Protein AF-A0A7X7JM60-F1 (afdb_monomer)

Secondary structure (DSSP, 8-state):
--------------------S---PPPPPEEETTEEEEEEEEEE-SSS-EEEEEEEEEE-SSS-EEEEEE-SPPEEEEESSTT--S--SEETHHHHHHHHHHHHHTTSS---EEEEEE-TT-EEEEEEEEE-TGGGT-PPPSEEEEEEEEEEETTEEEEEEEEEEEE-----S-S--

Radius of gyration: 22.47 Å; Cα contacts (8 Å, |Δi|>4): 343; chains: 1; bounding box: 55×71×72 Å

Mean predicted aligned error: 11.17 Å

Foldseek 3Di:
DDDDDDDDPDPPPPPPDDDDDAPLAQADQDDDPQKTKAKAWEFDDDPFTKIKMWIKIWRQDQAWDKDWAFAQAWWKFKDPDQSRHDDTPDGCVVVSVVCQVVCVVVVVGGRDIDIDTAHHGGMDTRYMHIDGCVVVVDDDAFAKIWMWIWGDDVPDTGIHGHGMYTRHHPPPPPPDD

pLDDT: mean 77.67, std 18.8, range [30.05, 98.25]

Structure (mmCIF, N/CA/C/O backbone):
data_AF-A0A7X7JM60-F1
#
_entry.id   AF-A0A7X7JM60-F1
#
loop_
_atom_site.group_PDB
_atom_site.id
_atom_site.type_symbol
_atom_site.label_atom_id
_atom_site.label_alt_id
_atom_site.label_comp_id
_atom_site.label_asym_id
_atom_site.label_entity_id
_atom_site.label_seq_id
_atom_site.pdbx_PDB_ins_code
_atom_site.Cartn_x
_atom_site.Cartn_y
_atom_site.Cartn_z
_atom_site.occupancy
_atom_site.B_iso_or_equiv
_atom_site.auth_seq_id
_atom_site.auth_comp_id
_atom_site.auth_asym_id
_atom_site.auth_atom_id
_atom_site.pdbx_PDB_model_num
ATOM 1 N N . MET A 1 1 ? 37.272 -56.070 36.435 1.00 39.88 1 MET A N 1
ATOM 2 C CA . MET A 1 1 ? 36.242 -56.190 35.376 1.00 39.88 1 MET A CA 1
ATOM 3 C C . MET A 1 1 ? 35.380 -54.928 35.428 1.00 39.88 1 MET A C 1
ATOM 5 O O . MET A 1 1 ? 34.543 -54.815 36.303 1.00 39.88 1 MET A O 1
ATOM 9 N N . ARG A 1 2 ? 35.866 -53.810 34.870 1.00 36.41 2 ARG A N 1
ATOM 10 C CA . ARG A 1 2 ? 35.456 -53.207 33.580 1.00 36.41 2 ARG A CA 1
ATOM 11 C C . ARG A 1 2 ? 33.933 -53.051 33.420 1.00 36.41 2 ARG A C 1
ATOM 13 O O . ARG A 1 2 ? 33.283 -53.892 32.817 1.00 36.41 2 ARG A O 1
ATOM 20 N N . TRP A 1 3 ? 33.424 -51.937 33.945 1.00 31.56 3 TRP A N 1
ATOM 21 C CA . TRP A 1 3 ? 32.132 -51.345 33.605 1.00 31.56 3 TRP A CA 1
ATOM 22 C C . TRP A 1 3 ? 32.318 -50.471 32.357 1.00 31.56 3 TRP A C 1
ATOM 24 O O . TRP A 1 3 ? 33.220 -49.634 32.328 1.00 31.56 3 TRP A O 1
ATOM 34 N N . ILE A 1 4 ? 31.511 -50.689 31.319 1.00 49.28 4 ILE A N 1
ATOM 35 C CA . ILE A 1 4 ? 31.470 -49.845 30.118 1.00 49.28 4 ILE A CA 1
ATOM 36 C C . ILE A 1 4 ? 30.366 -48.813 30.342 1.00 49.28 4 ILE A C 1
ATOM 38 O O . ILE A 1 4 ? 29.187 -49.156 30.357 1.00 49.28 4 ILE A O 1
ATOM 42 N N . VAL A 1 5 ? 30.752 -47.554 30.540 1.00 48.31 5 VAL A N 1
ATOM 43 C CA . VAL A 1 5 ? 29.837 -46.409 30.510 1.00 48.31 5 VAL A CA 1
ATOM 44 C C . VAL A 1 5 ? 29.753 -45.942 29.057 1.00 48.31 5 VAL A C 1
ATOM 46 O O . VAL A 1 5 ? 30.726 -45.421 28.516 1.00 48.31 5 VAL A O 1
ATOM 49 N N . LEU A 1 6 ? 28.607 -46.166 28.412 1.00 47.41 6 LEU A N 1
ATOM 50 C CA . LEU A 1 6 ? 28.278 -45.564 27.120 1.00 47.41 6 LEU A CA 1
ATOM 51 C C . LEU A 1 6 ? 27.848 -44.109 27.352 1.00 47.41 6 LEU A C 1
ATOM 53 O O . LEU A 1 6 ? 26.778 -43.852 27.900 1.00 47.41 6 LEU A O 1
ATOM 57 N N . ALA A 1 7 ? 28.679 -43.159 26.926 1.00 45.16 7 ALA A N 1
ATOM 58 C CA . ALA A 1 7 ? 28.306 -41.755 26.815 1.00 45.16 7 ALA A CA 1
ATOM 59 C C . ALA A 1 7 ? 27.606 -41.529 25.466 1.00 45.16 7 ALA A C 1
ATOM 61 O O . ALA A 1 7 ? 28.236 -41.585 24.411 1.00 45.16 7 ALA A O 1
ATOM 62 N N . VAL A 1 8 ? 26.296 -41.287 25.499 1.00 47.81 8 VAL A N 1
ATOM 63 C CA . VAL A 1 8 ? 25.522 -40.843 24.334 1.00 47.81 8 VAL A CA 1
ATOM 64 C C . VAL A 1 8 ? 25.650 -39.322 24.245 1.00 47.81 8 VAL A C 1
ATOM 66 O O . 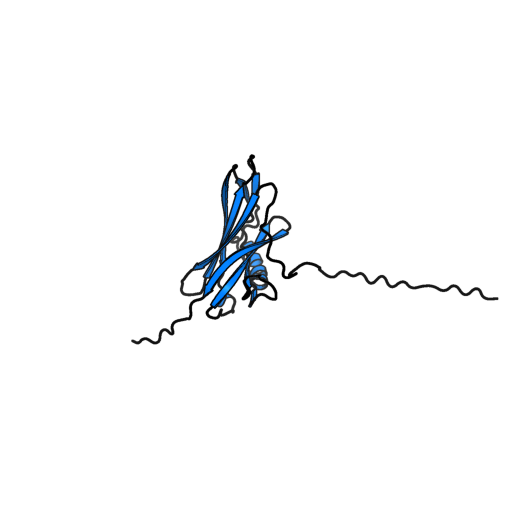VAL A 1 8 ? 25.005 -38.586 24.987 1.00 47.81 8 VAL A O 1
ATOM 69 N N . LEU A 1 9 ? 26.510 -38.849 23.343 1.00 44.38 9 LEU A N 1
ATOM 70 C CA . LEU A 1 9 ? 26.551 -37.452 22.909 1.00 44.38 9 LEU A CA 1
ATOM 71 C C . LEU A 1 9 ? 25.337 -37.192 22.009 1.00 44.38 9 LEU A C 1
ATOM 73 O O . LEU A 1 9 ? 25.365 -37.455 20.809 1.00 44.38 9 LEU A O 1
ATOM 77 N N . ALA A 1 10 ? 24.252 -36.694 22.599 1.00 49.78 10 ALA A N 1
ATOM 78 C CA . ALA A 1 10 ? 23.138 -36.133 21.849 1.00 49.78 10 ALA A CA 1
ATOM 79 C C . ALA A 1 10 ? 23.542 -34.743 21.334 1.00 49.78 10 ALA A C 1
ATOM 81 O O . ALA A 1 10 ? 23.582 -33.768 22.084 1.00 49.78 10 ALA A O 1
ATOM 82 N N . ALA A 1 11 ? 23.872 -34.663 20.046 1.00 46.50 11 ALA A N 1
ATOM 83 C CA . ALA A 1 11 ? 24.038 -33.403 19.338 1.00 46.50 11 ALA A CA 1
ATOM 84 C C . ALA A 1 11 ? 22.674 -32.701 19.236 1.00 46.50 11 ALA A C 1
ATOM 86 O O . ALA A 1 11 ? 21.825 -33.072 18.425 1.00 46.50 11 ALA A O 1
ATOM 87 N N . VAL A 1 12 ? 22.454 -31.686 20.071 1.00 48.09 12 VAL A N 1
ATOM 88 C CA . VAL A 1 12 ? 21.341 -30.746 19.912 1.00 48.09 12 VAL A CA 1
ATOM 89 C C . VAL A 1 12 ? 21.686 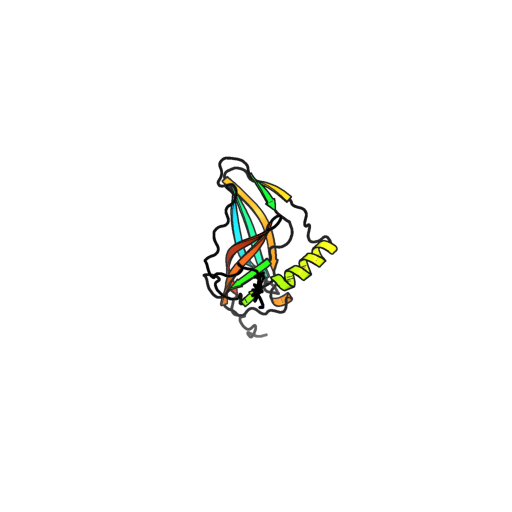-29.845 18.731 1.00 48.09 12 VAL A C 1
ATOM 91 O O . VAL A 1 12 ? 22.401 -28.854 18.869 1.00 48.09 12 VAL A O 1
ATOM 94 N N . VAL A 1 13 ? 21.208 -30.211 17.543 1.00 46.47 13 VAL A N 1
ATOM 95 C CA . VAL A 1 13 ? 21.177 -29.292 16.404 1.00 46.47 13 VAL A CA 1
ATOM 96 C C . VAL A 1 13 ? 20.134 -28.231 16.737 1.00 46.47 13 VAL A C 1
ATOM 98 O O . VAL A 1 13 ? 18.930 -28.473 16.668 1.00 46.47 13 VAL A O 1
ATOM 101 N N . ALA A 1 14 ? 20.606 -27.056 17.146 1.00 43.22 14 ALA A N 1
ATOM 102 C CA . ALA A 1 14 ? 19.791 -25.860 17.236 1.00 43.22 14 ALA A CA 1
ATOM 103 C C . ALA A 1 14 ? 19.282 -25.517 15.829 1.00 43.22 14 ALA A C 1
ATOM 105 O O . ALA A 1 14 ? 19.986 -24.909 15.025 1.00 43.22 14 ALA A O 1
ATOM 106 N N . ALA A 1 15 ? 18.051 -25.923 15.522 1.00 37.91 15 ALA A N 1
ATOM 107 C CA . ALA A 1 15 ? 17.318 -25.461 14.353 1.00 37.91 15 ALA A CA 1
ATOM 108 C C . ALA A 1 15 ? 16.852 -24.011 14.586 1.00 37.91 15 ALA A C 1
ATOM 110 O O . ALA A 1 15 ? 15.671 -23.735 14.773 1.00 37.91 15 ALA A O 1
ATOM 111 N N . CYS A 1 16 ? 17.803 -23.076 14.599 1.00 41.53 16 CYS A N 1
ATOM 112 C CA . CYS A 1 16 ? 17.535 -21.666 14.349 1.00 41.53 16 CYS A CA 1
ATOM 113 C C . CYS A 1 16 ? 17.535 -21.461 12.831 1.00 41.53 16 CYS A C 1
ATOM 115 O O . CYS A 1 16 ? 18.584 -21.469 12.196 1.00 41.53 16 CYS A O 1
ATOM 117 N N . GLY A 1 17 ? 16.353 -21.288 12.245 1.00 32.19 17 GLY A N 1
ATOM 118 C CA . GLY A 1 17 ? 16.193 -20.950 10.835 1.00 32.19 17 GLY A CA 1
ATOM 119 C C . GLY A 1 17 ? 14.826 -20.324 10.610 1.00 32.19 17 GLY A C 1
ATOM 120 O O . GLY A 1 17 ? 13.807 -20.990 10.766 1.00 32.19 17 GLY A O 1
ATOM 121 N N . ALA A 1 18 ? 14.823 -19.027 10.312 1.00 38.81 18 ALA A N 1
ATOM 122 C CA . ALA A 1 18 ? 13.660 -18.178 10.092 1.00 38.81 18 ALA A CA 1
ATOM 123 C C . ALA A 1 18 ? 12.560 -18.865 9.261 1.00 38.81 18 ALA A C 1
ATOM 125 O O . ALA A 1 18 ? 12.745 -19.164 8.083 1.00 38.81 18 ALA A O 1
ATOM 126 N N . LYS A 1 19 ? 11.398 -19.089 9.878 1.00 33.81 19 LYS A N 1
ATOM 127 C CA . LYS A 1 19 ? 10.229 -19.688 9.235 1.00 33.81 19 LYS A CA 1
ATOM 128 C C . LYS A 1 19 ? 9.134 -18.630 9.142 1.00 33.81 19 LYS A C 1
ATOM 130 O O . LYS A 1 19 ? 8.648 -18.170 10.170 1.00 33.81 19 LYS A O 1
ATOM 135 N N . GLY A 1 20 ? 8.759 -18.270 7.914 1.00 30.05 20 GLY A N 1
ATOM 136 C CA . GLY A 1 20 ? 7.478 -17.613 7.642 1.00 30.05 20 GLY A CA 1
ATOM 137 C C . GLY A 1 20 ? 7.506 -16.378 6.747 1.00 30.05 20 GLY A C 1
ATOM 138 O O . GLY A 1 20 ? 6.789 -15.436 7.050 1.00 30.05 20 GLY A O 1
ATOM 139 N N . TRP A 1 21 ? 8.310 -16.328 5.682 1.00 42.47 21 TRP A N 1
ATOM 140 C CA . TRP A 1 21 ? 8.091 -15.361 4.596 1.00 42.47 21 TRP A CA 1
ATOM 141 C C . TRP A 1 21 ? 7.939 -16.151 3.286 1.00 42.47 21 TRP A C 1
ATOM 143 O O . TRP A 1 21 ? 8.874 -16.842 2.893 1.00 42.47 21 TRP A O 1
ATOM 153 N N . ALA A 1 22 ? 6.760 -16.032 2.657 1.00 40.69 22 ALA A N 1
ATOM 154 C CA . ALA A 1 22 ? 6.317 -16.642 1.391 1.00 40.69 22 ALA A CA 1
ATOM 155 C C . ALA A 1 22 ? 5.884 -18.126 1.440 1.00 40.69 22 ALA A C 1
ATOM 157 O O . ALA A 1 22 ? 6.524 -18.996 0.863 1.00 40.69 22 ALA A O 1
ATOM 158 N N . ASP A 1 23 ? 4.751 -18.421 2.074 1.00 37.53 23 ASP A N 1
ATOM 159 C CA . ASP A 1 23 ? 4.052 -19.712 1.981 1.00 37.53 23 ASP A CA 1
ATOM 160 C C . ASP A 1 23 ? 2.980 -19.761 0.876 1.00 37.53 23 ASP A C 1
ATOM 162 O O . ASP A 1 23 ? 2.143 -20.658 0.881 1.00 37.53 23 ASP A O 1
ATOM 166 N N . GLY A 1 24 ? 3.006 -18.825 -0.081 1.00 40.34 24 GLY A N 1
ATOM 167 C CA . GLY A 1 24 ? 2.140 -18.860 -1.264 1.00 40.34 24 GLY A CA 1
ATOM 168 C C . GLY A 1 24 ? 0.642 -18.829 -0.949 1.00 40.34 24 GLY A C 1
ATOM 169 O O . GLY A 1 24 ? -0.168 -19.212 -1.767 1.00 40.34 24 GLY A O 1
ATOM 170 N N . ARG A 1 25 ? 0.229 -18.411 0.246 1.00 42.09 25 ARG A N 1
ATOM 171 C CA . ARG A 1 25 ? -1.195 -18.232 0.537 1.00 42.09 25 ARG A CA 1
ATOM 172 C C . ARG A 1 25 ? -1.628 -16.831 0.105 1.00 42.09 25 ARG A C 1
ATOM 174 O O . ARG A 1 25 ? -0.828 -15.902 0.258 1.00 42.09 25 ARG A O 1
ATOM 181 N N . PRO A 1 26 ? -2.872 -16.653 -0.384 1.00 55.03 26 PRO A N 1
ATOM 182 C CA . PRO A 1 26 ? -3.405 -15.323 -0.636 1.00 55.03 26 PRO A CA 1
ATOM 183 C C . PRO A 1 26 ? -3.246 -14.483 0.632 1.00 55.03 26 PRO A C 1
ATOM 185 O O . PRO A 1 26 ? -3.523 -14.951 1.742 1.00 55.03 26 PRO A O 1
ATOM 188 N N . LEU A 1 27 ? -2.733 -13.263 0.468 1.00 62.72 27 LEU A N 1
ATOM 189 C CA . LEU A 1 27 ? -2.486 -12.371 1.593 1.00 62.72 27 LEU A CA 1
ATOM 190 C C . LEU A 1 27 ? -3.811 -12.119 2.328 1.00 62.72 27 LEU A C 1
ATOM 192 O O . LEU A 1 27 ? -4.776 -11.684 1.694 1.00 62.72 27 LEU A O 1
ATOM 196 N N . PRO A 1 28 ? -3.888 -12.400 3.639 1.00 67.44 28 PRO A N 1
ATOM 197 C CA . PRO A 1 28 ? -5.123 -12.217 4.381 1.00 67.44 28 PRO A CA 1
ATOM 198 C C . PRO A 1 28 ? -5.475 -10.731 4.467 1.00 67.44 28 PRO A C 1
ATOM 200 O O . PRO A 1 28 ? -4.591 -9.876 4.566 1.00 67.44 28 PRO A O 1
ATOM 203 N N . GLU A 1 29 ? -6.773 -10.420 4.500 1.00 80.00 29 GLU A N 1
ATOM 204 C CA . GLU A 1 29 ? -7.215 -9.101 4.953 1.00 80.00 29 GLU A CA 1
ATOM 205 C C . GLU A 1 29 ? -6.650 -8.839 6.350 1.00 80.00 29 GLU A C 1
ATOM 207 O O . GLU A 1 29 ? -6.802 -9.660 7.261 1.00 80.00 29 GLU A O 1
ATOM 212 N N . TRP A 1 30 ? -6.004 -7.689 6.537 1.00 86.06 30 TRP A N 1
ATOM 213 C CA . TRP A 1 30 ? -5.436 -7.355 7.832 1.00 86.06 30 TRP A CA 1
ATOM 214 C C . TRP A 1 30 ? -6.465 -6.635 8.698 1.00 86.06 30 TRP A C 1
ATOM 216 O O . TRP A 1 30 ? -6.908 -5.526 8.384 1.00 86.06 30 TRP A O 1
ATOM 226 N N . ARG A 1 31 ? -6.830 -7.274 9.812 1.00 90.88 31 ARG A N 1
ATOM 227 C CA . ARG A 1 31 ? -7.768 -6.739 10.799 1.00 90.88 31 ARG A CA 1
ATOM 228 C C . ARG A 1 31 ? -7.166 -6.800 12.192 1.00 90.88 31 ARG A C 1
ATOM 230 O O . ARG A 1 31 ? -6.615 -7.823 12.587 1.00 90.88 31 ARG A O 1
ATOM 237 N N . GLU A 1 32 ? -7.312 -5.731 12.964 1.00 89.12 32 GLU A N 1
ATOM 238 C CA . GLU A 1 32 ? -6.870 -5.703 14.358 1.00 89.12 32 GLU A CA 1
ATOM 239 C C . GLU A 1 32 ? -7.735 -4.753 15.177 1.00 89.12 32 GLU A C 1
ATOM 241 O O . GLU A 1 32 ? -7.936 -3.610 14.781 1.00 89.12 32 GLU A O 1
ATOM 246 N N . LYS A 1 33 ? -8.232 -5.221 16.332 1.00 90.75 33 LYS A N 1
ATOM 247 C CA . LYS A 1 33 ? -9.039 -4.413 17.268 1.00 90.75 33 LYS A CA 1
ATOM 248 C C . LYS A 1 33 ? -10.195 -3.663 16.580 1.00 90.75 33 LYS A C 1
ATOM 250 O O . LYS A 1 33 ? -10.462 -2.512 16.887 1.00 90.75 33 LYS A O 1
ATOM 255 N N . GLY A 1 34 ? -10.854 -4.312 15.617 1.00 93.19 34 GLY A N 1
ATOM 256 C CA . GLY A 1 34 ? -11.957 -3.712 14.861 1.00 93.19 34 GLY A CA 1
ATOM 257 C C . GLY A 1 34 ? -11.541 -2.749 13.744 1.00 93.19 34 GLY A C 1
ATOM 258 O O . GLY A 1 34 ? -12.412 -2.225 13.062 1.00 93.19 34 GLY A O 1
ATOM 259 N N . ILE A 1 35 ? -10.244 -2.549 13.497 1.00 94.88 35 ILE A N 1
ATOM 260 C CA . ILE A 1 35 ? -9.746 -1.810 12.333 1.00 94.88 35 ILE A CA 1
ATOM 261 C C . ILE A 1 35 ? -9.495 -2.767 11.176 1.00 94.88 35 ILE A C 1
ATOM 263 O O . ILE A 1 35 ? -8.752 -3.737 11.334 1.00 94.88 35 ILE A O 1
ATOM 267 N N . ARG A 1 36 ? -10.045 -2.456 10.000 1.00 94.81 36 ARG A N 1
ATOM 268 C CA . ARG A 1 36 ? -9.638 -3.052 8.725 1.00 94.81 36 ARG A CA 1
ATOM 269 C C . ARG A 1 36 ? -8.611 -2.152 8.051 1.00 94.81 36 ARG A C 1
ATOM 271 O O . ARG A 1 36 ? -8.894 -0.988 7.770 1.00 94.81 36 ARG A O 1
ATOM 278 N N . TYR A 1 37 ? -7.443 -2.704 7.757 1.00 93.38 37 TYR A N 1
ATOM 279 C CA . TYR A 1 37 ? -6.397 -2.012 7.012 1.00 93.38 37 TYR A CA 1
ATOM 280 C C . TYR A 1 37 ? -6.464 -2.393 5.541 1.00 93.38 37 TYR A C 1
ATOM 282 O O . TYR A 1 37 ? -6.834 -3.515 5.190 1.00 93.38 37 TYR A O 1
ATOM 290 N N . TRP A 1 38 ? -6.096 -1.455 4.682 1.00 93.69 38 TRP A N 1
ATOM 291 C CA . TRP A 1 38 ? -6.111 -1.655 3.243 1.00 93.69 38 TRP A CA 1
ATOM 292 C C . TRP A 1 38 ? -5.008 -0.842 2.573 1.00 93.69 38 TRP A C 1
ATOM 294 O O . TRP A 1 38 ? -4.502 0.130 3.139 1.00 93.69 38 TRP A O 1
ATOM 304 N N . ALA A 1 39 ? -4.626 -1.269 1.376 1.00 93.81 39 ALA A N 1
ATOM 305 C CA . ALA A 1 39 ? -3.700 -0.551 0.524 1.00 93.81 39 ALA A CA 1
ATOM 306 C C . ALA A 1 39 ? -4.220 -0.551 -0.911 1.00 93.81 39 ALA A C 1
ATOM 308 O O . ALA A 1 39 ? -4.853 -1.513 -1.343 1.00 93.81 39 ALA A O 1
ATOM 309 N N . GLU A 1 40 ? -3.925 0.507 -1.649 1.00 92.44 40 GLU A N 1
ATOM 310 C CA . GLU A 1 40 ? -4.209 0.600 -3.078 1.00 92.44 40 GLU A CA 1
ATOM 311 C C . GLU A 1 40 ? -3.010 1.216 -3.779 1.00 92.44 40 GLU A C 1
ATOM 313 O O . GLU A 1 40 ? -2.467 2.229 -3.331 1.00 92.44 40 GLU A O 1
ATOM 318 N N . SER A 1 41 ? -2.598 0.597 -4.878 1.00 93.69 41 SER A N 1
ATOM 319 C CA . SER A 1 41 ? -1.541 1.100 -5.738 1.00 93.69 41 SER A CA 1
ATOM 320 C C . SER A 1 41 ? -2.109 1.538 -7.076 1.00 93.69 41 SER A C 1
ATOM 322 O O . SER A 1 41 ? -2.978 0.886 -7.650 1.00 93.69 41 SER A O 1
ATOM 324 N N . LEU A 1 42 ? -1.561 2.625 -7.600 1.00 93.12 42 LEU A N 1
ATOM 325 C CA . LEU A 1 42 ? -1.816 3.091 -8.951 1.00 93.12 42 LEU A CA 1
ATOM 326 C C . LEU A 1 42 ? -0.506 3.443 -9.648 1.00 93.12 42 LEU A C 1
ATOM 328 O O . LEU A 1 42 ? 0.478 3.833 -9.014 1.00 93.12 42 LEU A O 1
ATOM 332 N N . LEU A 1 43 ? -0.516 3.324 -10.970 1.00 90.25 43 LEU A N 1
ATOM 333 C CA . LEU A 1 43 ? 0.547 3.858 -11.803 1.00 90.25 43 LEU A CA 1
ATOM 334 C C . LEU A 1 43 ? 0.300 5.353 -12.006 1.00 90.25 43 LEU A C 1
ATOM 336 O O . LEU A 1 43 ? -0.767 5.740 -12.484 1.00 90.25 43 LEU A O 1
ATOM 340 N N . VAL A 1 44 ? 1.270 6.189 -11.654 1.00 89.50 44 VAL A N 1
ATOM 341 C CA . VAL A 1 44 ? 1.234 7.626 -11.935 1.00 89.50 44 VAL A CA 1
ATOM 342 C C . VAL A 1 44 ? 2.084 7.876 -13.183 1.00 89.50 44 VAL A C 1
ATOM 344 O O . VAL A 1 44 ? 3.293 7.635 -13.151 1.00 89.50 44 VAL A O 1
ATOM 347 N N . PRO A 1 45 ? 1.483 8.329 -14.298 1.00 75.94 45 PRO A N 1
ATOM 348 C CA . PRO A 1 45 ? 2.232 8.674 -15.500 1.00 75.94 45 PRO A CA 1
ATOM 349 C C . PRO A 1 45 ? 3.187 9.846 -15.240 1.00 75.94 45 PRO A C 1
ATOM 351 O O . PRO A 1 45 ? 2.818 10.820 -14.584 1.00 75.94 45 PRO A O 1
ATOM 354 N N . GLY A 1 46 ? 4.394 9.777 -15.795 1.00 78.62 46 GLY A N 1
ATOM 355 C CA . GLY A 1 46 ? 5.410 10.822 -15.681 1.00 78.62 46 GLY A CA 1
ATOM 356 C C . GLY A 1 46 ? 6.658 10.488 -16.498 1.00 78.62 46 GLY A C 1
ATOM 357 O O . GLY A 1 46 ? 6.673 9.509 -17.240 1.00 78.62 46 GLY A O 1
ATOM 358 N N . GLU A 1 47 ? 7.718 11.286 -16.345 1.00 75.69 47 GLU A N 1
ATOM 359 C CA . GLU A 1 47 ? 9.021 11.045 -16.999 1.00 75.69 47 GLU A CA 1
ATOM 360 C C . GLU A 1 47 ? 9.692 9.735 -16.558 1.00 75.69 47 GLU A C 1
ATOM 362 O O . GLU A 1 47 ? 10.553 9.199 -17.251 1.00 75.69 47 GLU A O 1
ATOM 367 N N . SER A 1 48 ? 9.323 9.228 -15.384 1.00 81.62 48 SER A N 1
ATOM 368 C CA . SER A 1 48 ? 9.705 7.906 -14.901 1.00 81.62 48 SER A CA 1
ATOM 369 C C . SER A 1 48 ? 8.478 7.237 -14.317 1.00 81.62 48 SER A C 1
ATOM 371 O O . SER A 1 48 ? 7.628 7.906 -13.724 1.00 81.62 48 SER A O 1
ATOM 373 N N . LEU A 1 49 ? 8.416 5.918 -14.443 1.00 85.81 49 LEU A N 1
ATOM 374 C CA . LEU A 1 49 ? 7.320 5.134 -13.894 1.00 85.81 49 LEU A CA 1
ATOM 375 C C . LEU A 1 49 ? 7.270 5.282 -12.366 1.00 85.81 49 LEU A C 1
ATOM 377 O O . LEU A 1 49 ? 8.195 4.861 -11.668 1.00 85.81 49 LEU A O 1
ATOM 381 N N . GLU A 1 50 ? 6.186 5.869 -11.855 1.00 90.69 50 GLU A N 1
ATOM 382 C CA . GLU A 1 50 ? 5.896 5.961 -10.424 1.00 90.69 50 GLU A CA 1
ATOM 383 C C . GLU A 1 50 ? 4.750 5.012 -10.073 1.00 90.69 50 GLU A C 1
ATOM 385 O O . GLU A 1 50 ? 3.676 5.049 -10.673 1.00 90.69 50 GLU A O 1
ATOM 390 N N . ILE A 1 51 ? 4.964 4.180 -9.060 1.00 91.44 51 ILE A N 1
ATOM 391 C CA . ILE A 1 51 ? 3.908 3.410 -8.413 1.00 91.44 51 ILE A CA 1
ATOM 392 C C . ILE A 1 51 ? 3.578 4.145 -7.123 1.00 91.44 51 ILE A C 1
ATOM 394 O O . ILE A 1 51 ? 4.396 4.196 -6.201 1.00 91.44 51 ILE A O 1
ATOM 398 N N . ARG A 1 52 ? 2.382 4.721 -7.054 1.00 92.12 52 ARG A N 1
ATOM 399 C CA . ARG A 1 52 ? 1.897 5.393 -5.853 1.00 92.12 52 ARG A CA 1
ATOM 400 C C . ARG A 1 52 ? 1.015 4.443 -5.077 1.00 92.12 52 ARG A C 1
ATOM 402 O O . ARG A 1 52 ? 0.044 3.931 -5.618 1.00 92.12 52 ARG A O 1
ATOM 409 N N . THR A 1 53 ? 1.361 4.215 -3.820 1.00 92.19 53 THR A N 1
ATOM 410 C CA . THR A 1 53 ? 0.644 3.317 -2.921 1.00 92.19 53 THR A CA 1
ATOM 411 C C . THR A 1 53 ? 0.095 4.108 -1.758 1.00 92.19 53 THR A C 1
ATOM 413 O O . THR A 1 53 ? 0.845 4.773 -1.047 1.00 92.19 53 THR A O 1
ATOM 416 N N . VAL A 1 54 ? -1.210 4.026 -1.554 1.00 90.88 54 VAL A N 1
ATOM 417 C CA . VAL A 1 54 ? -1.879 4.644 -0.420 1.00 90.88 54 VAL A CA 1
ATOM 418 C C . VAL A 1 54 ? -2.294 3.563 0.561 1.00 90.88 54 VAL A C 1
ATOM 420 O O . VAL A 1 54 ? -2.762 2.502 0.156 1.00 90.88 54 VAL A O 1
ATOM 423 N N . VAL A 1 55 ? -2.108 3.826 1.851 1.00 91.62 55 VAL A N 1
ATOM 424 C CA . VAL A 1 55 ? -2.525 2.930 2.931 1.00 91.62 55 VAL A CA 1
ATOM 425 C C . VAL A 1 55 ? -3.566 3.628 3.781 1.00 91.62 55 VAL A C 1
ATOM 427 O O . VAL A 1 55 ? -3.378 4.772 4.207 1.00 91.62 55 VAL A O 1
ATOM 430 N N . GLY A 1 56 ? -4.650 2.915 4.056 1.00 92.31 56 GLY A N 1
ATOM 431 C CA . GLY A 1 56 ? -5.746 3.401 4.872 1.00 92.31 56 GLY A CA 1
ATOM 432 C C . GLY A 1 56 ? -6.155 2.422 5.962 1.00 92.31 56 GLY A C 1
ATOM 433 O O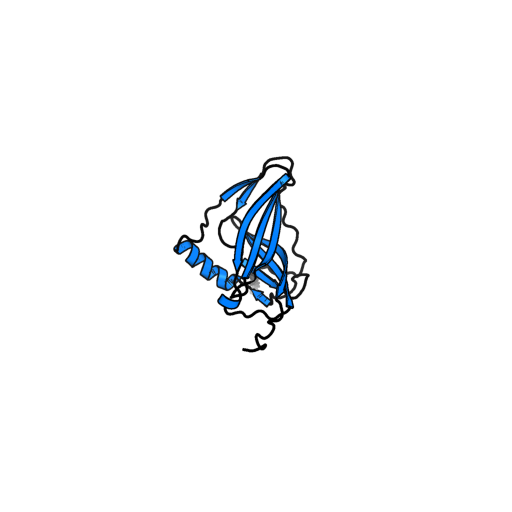 . GLY A 1 56 ? -5.790 1.243 5.974 1.00 92.31 56 GLY A O 1
ATOM 434 N N . ALA A 1 57 ? -6.944 2.945 6.888 1.00 94.12 57 ALA A N 1
ATOM 435 C CA . ALA A 1 57 ? -7.597 2.193 7.945 1.00 94.12 57 ALA A CA 1
ATOM 436 C C . ALA A 1 57 ? -9.072 2.582 8.001 1.00 94.12 57 ALA A C 1
ATOM 438 O O . ALA A 1 57 ? -9.419 3.747 7.813 1.00 94.12 57 ALA A O 1
ATOM 439 N N . ARG A 1 58 ? -9.938 1.607 8.270 1.00 95.94 58 ARG A N 1
ATOM 440 C CA . ARG A 1 58 ? -11.361 1.814 8.534 1.00 95.94 58 ARG A CA 1
ATOM 441 C C . ARG A 1 58 ? -11.718 1.214 9.879 1.00 95.94 58 ARG A C 1
ATOM 443 O O . ARG A 1 58 ? -11.407 0.048 10.119 1.00 95.94 58 ARG A O 1
ATOM 450 N N . ASN A 1 59 ? -12.394 1.980 10.724 1.00 97.62 59 ASN A N 1
ATOM 451 C CA . ASN A 1 59 ? -12.925 1.459 11.973 1.00 97.62 59 ASN A CA 1
ATOM 452 C C . ASN A 1 59 ? -14.274 0.773 11.718 1.00 97.62 59 ASN A C 1
ATOM 454 O O . ASN A 1 59 ? -15.267 1.415 11.389 1.00 97.62 59 ASN A O 1
ATOM 458 N N . GLU A 1 60 ? -14.291 -0.552 11.834 1.00 97.12 60 GLU A N 1
ATOM 459 C CA . GLU A 1 60 ? -15.487 -1.397 11.726 1.00 97.12 60 GLU A CA 1
ATOM 460 C C . GLU A 1 60 ? -16.074 -1.745 13.108 1.00 97.12 60 GLU A C 1
ATOM 462 O O . GLU A 1 60 ? -17.025 -2.521 13.196 1.00 97.12 60 GLU A O 1
ATOM 467 N N . SER A 1 61 ? -15.518 -1.197 14.193 1.00 96.69 61 SER A N 1
ATOM 468 C CA . SER A 1 61 ? -16.051 -1.352 15.548 1.00 96.69 61 SER A CA 1
ATOM 469 C C . SER A 1 61 ? -17.114 -0.298 15.881 1.00 96.69 61 SER A C 1
ATOM 471 O O . SER A 1 61 ? -17.395 0.611 15.099 1.00 96.69 61 SER A O 1
ATOM 473 N N . THR A 1 62 ? -17.712 -0.427 17.065 1.00 97.62 62 THR A N 1
ATOM 474 C CA . THR A 1 62 ? -18.686 0.525 17.617 1.00 97.62 62 THR A CA 1
ATOM 475 C C . THR A 1 62 ? -18.059 1.592 18.515 1.00 97.62 62 THR A C 1
ATOM 477 O O . THR A 1 62 ? -18.781 2.450 19.013 1.00 97.62 62 THR A O 1
ATOM 480 N N . GLU A 1 63 ? -16.747 1.541 18.752 1.00 97.69 63 GLU A N 1
ATOM 481 C CA . GLU A 1 63 ? -16.027 2.456 19.646 1.00 97.69 63 GLU A CA 1
ATOM 482 C C . GLU A 1 63 ? -14.887 3.162 18.894 1.00 97.69 63 GLU A C 1
ATOM 484 O O . GLU A 1 63 ? -14.381 2.619 17.911 1.00 97.69 63 GLU A O 1
ATOM 489 N N . PRO A 1 64 ? -14.458 4.364 19.311 1.00 97.50 64 PRO A N 1
ATOM 490 C CA . PRO A 1 64 ? -13.269 4.989 18.742 1.00 97.50 64 PRO A CA 1
ATOM 491 C C . PRO A 1 64 ? -12.031 4.115 18.976 1.00 97.50 64 PRO A C 1
ATOM 493 O O . PRO A 1 64 ? -11.822 3.598 20.076 1.00 97.50 64 PRO A O 1
ATOM 496 N N . VAL A 1 65 ? -11.185 3.966 17.955 1.00 96.56 65 VAL A N 1
ATOM 497 C CA . VAL A 1 65 ? -9.961 3.157 18.043 1.00 96.56 65 VAL A CA 1
ATOM 498 C C . VAL A 1 65 ? -8.745 4.005 17.696 1.00 96.56 65 VAL A C 1
ATOM 500 O O . VAL A 1 65 ? -8.707 4.670 16.664 1.00 96.56 65 VAL A O 1
ATOM 503 N N . GLU A 1 66 ? -7.722 3.955 18.549 1.00 93.81 66 GLU A N 1
ATOM 504 C CA . GLU A 1 66 ? -6.429 4.577 18.269 1.00 93.81 66 GLU A CA 1
ATOM 505 C C . 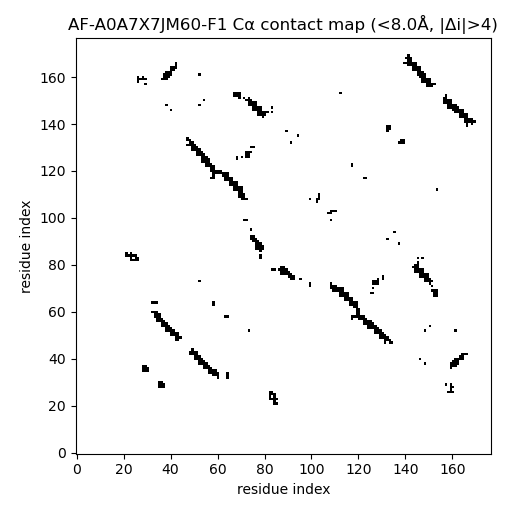GLU A 1 66 ? -5.595 3.680 17.343 1.00 93.81 66 GLU A C 1
ATOM 507 O O . GLU A 1 66 ? -5.257 2.539 17.678 1.00 93.81 66 GLU A O 1
ATOM 512 N N . VAL A 1 67 ? -5.234 4.219 16.182 1.00 90.00 67 VAL A N 1
ATOM 513 C CA . VAL A 1 67 ? -4.306 3.623 15.224 1.00 90.00 67 VAL A CA 1
ATOM 514 C C . VAL A 1 67 ? -2.963 4.327 15.338 1.00 90.00 67 VAL A C 1
ATOM 516 O O . VAL A 1 67 ? -2.881 5.556 15.374 1.00 90.00 67 VAL A O 1
ATOM 519 N N . VAL A 1 68 ? -1.890 3.539 15.362 1.00 85.50 68 VAL A N 1
ATOM 520 C CA . VAL A 1 68 ? -0.524 4.057 15.341 1.00 85.50 68 VAL A CA 1
ATOM 521 C C . VAL A 1 68 ? 0.052 3.863 13.948 1.00 85.50 68 VAL A C 1
ATOM 523 O O . VAL A 1 68 ? 0.318 2.734 13.542 1.00 85.50 68 VAL A O 1
ATOM 526 N N . SER A 1 69 ? 0.257 4.962 13.231 1.00 77.50 69 SER A N 1
ATOM 527 C CA . SER A 1 69 ? 0.961 4.978 11.948 1.00 77.50 69 SER A CA 1
ATOM 528 C C . SER A 1 69 ? 2.393 5.463 12.149 1.00 77.50 69 SER A C 1
ATOM 530 O O . SER A 1 69 ? 2.661 6.268 13.041 1.00 77.50 69 SER A O 1
ATOM 532 N N . VAL A 1 70 ? 3.322 5.001 11.321 1.00 67.19 70 VAL A N 1
ATOM 533 C CA . VAL A 1 70 ? 4.645 5.625 11.192 1.00 67.19 70 VAL A CA 1
ATOM 534 C C . VAL A 1 70 ? 4.685 6.356 9.858 1.00 67.19 70 VAL A C 1
ATOM 536 O O . VAL A 1 70 ? 4.160 5.860 8.865 1.00 67.19 70 VAL A O 1
ATOM 539 N N . ALA A 1 71 ? 5.287 7.545 9.832 1.00 64.25 71 ALA A N 1
ATOM 540 C CA . ALA A 1 71 ? 5.356 8.345 8.611 1.00 64.25 71 ALA A CA 1
ATOM 541 C C . ALA A 1 71 ? 6.380 7.806 7.598 1.00 64.25 71 ALA A C 1
ATOM 543 O O . ALA A 1 71 ? 6.463 8.317 6.486 1.00 64.25 71 ALA A O 1
ATOM 544 N N . CYS A 1 72 ? 7.155 6.782 7.967 1.00 69.19 72 CYS A N 1
ATOM 545 C CA . CYS A 1 72 ? 8.118 6.184 7.060 1.00 69.19 72 CYS A CA 1
ATOM 546 C C . CYS A 1 72 ? 7.464 5.348 5.959 1.00 69.19 72 CYS A C 1
ATOM 548 O O . CYS A 1 72 ? 6.386 4.775 6.133 1.00 69.19 72 CYS A O 1
ATOM 550 N N . GLU A 1 73 ? 8.129 5.337 4.804 1.00 72.12 73 GLU A N 1
ATOM 551 C CA . GLU A 1 73 ? 7.532 4.885 3.555 1.00 72.12 73 GLU A CA 1
ATOM 552 C C . GLU A 1 73 ? 7.095 3.415 3.592 1.00 72.12 73 GLU A C 1
ATOM 554 O O . GLU A 1 73 ? 7.719 2.528 4.173 1.00 72.12 73 GLU A O 1
ATOM 559 N N . VAL A 1 74 ? 5.989 3.149 2.915 1.00 84.56 74 VAL A N 1
ATOM 560 C CA . VAL A 1 74 ? 5.560 1.801 2.559 1.00 84.56 74 VAL A CA 1
ATOM 561 C C . VAL A 1 74 ? 6.495 1.316 1.463 1.00 84.56 74 VAL A C 1
ATOM 563 O O . VAL A 1 74 ? 6.642 2.001 0.452 1.00 84.56 74 VAL A O 1
ATOM 566 N N . TYR A 1 75 ? 7.095 0.138 1.626 1.00 89.12 75 TYR A N 1
ATOM 567 C CA . TYR A 1 75 ? 7.793 -0.487 0.506 1.00 89.12 75 TYR A CA 1
ATOM 568 C C . TYR A 1 75 ? 6.892 -1.487 -0.197 1.00 89.12 75 TYR A C 1
ATOM 570 O O . TYR A 1 75 ? 6.008 -2.084 0.420 1.00 89.12 75 TYR A O 1
ATOM 578 N N . VAL A 1 76 ? 7.114 -1.693 -1.489 1.00 92.25 76 VAL A N 1
ATOM 579 C CA . VAL A 1 76 ? 6.269 -2.581 -2.288 1.00 92.25 76 VAL A CA 1
ATOM 580 C C . VAL A 1 76 ? 7.054 -3.711 -2.937 1.00 92.25 76 VAL A C 1
ATOM 582 O O . VAL A 1 76 ? 8.272 -3.650 -3.136 1.00 92.25 76 VAL A O 1
ATOM 585 N N . ARG A 1 77 ? 6.315 -4.760 -3.287 1.00 93.69 77 ARG A N 1
ATOM 586 C CA . ARG A 1 77 ? 6.768 -5.845 -4.153 1.00 93.69 77 ARG A CA 1
ATOM 587 C C . ARG A 1 77 ? 5.811 -6.018 -5.312 1.00 93.69 77 ARG A C 1
ATOM 589 O O . ARG A 1 77 ? 4.603 -5.848 -5.150 1.00 93.69 77 ARG A O 1
ATOM 596 N N . LEU A 1 78 ? 6.367 -6.399 -6.455 1.00 93.50 78 LEU A N 1
ATOM 597 C CA . LEU A 1 78 ? 5.609 -6.689 -7.664 1.00 93.50 78 LEU A CA 1
ATOM 598 C C . LEU 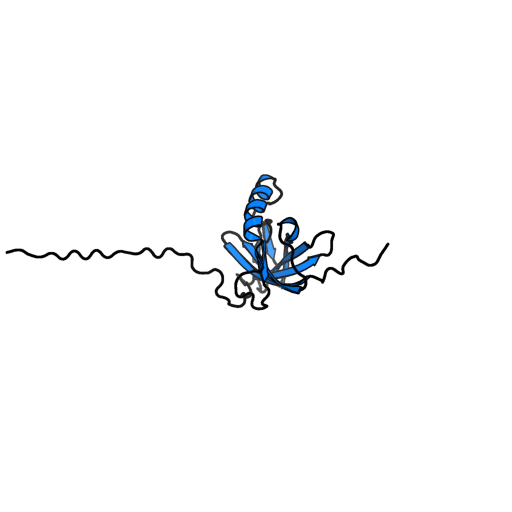A 1 78 ? 5.687 -8.167 -7.990 1.00 93.50 78 LEU A C 1
ATOM 600 O O . LEU A 1 78 ? 6.762 -8.767 -7.974 1.00 93.50 78 LEU A O 1
ATOM 604 N N . HIS A 1 79 ? 4.538 -8.732 -8.328 1.00 93.38 79 HIS A N 1
ATOM 605 C CA . HIS A 1 79 ? 4.373 -10.129 -8.693 1.00 93.38 79 HIS A CA 1
ATOM 606 C C . HIS A 1 79 ? 3.707 -10.220 -10.066 1.00 93.38 79 HIS A C 1
ATOM 608 O O . HIS A 1 79 ? 2.906 -9.361 -10.426 1.00 93.38 79 HIS A O 1
ATOM 614 N N . LEU A 1 80 ? 4.011 -11.274 -10.823 1.00 92.69 80 LEU A N 1
ATOM 615 C CA . LEU A 1 80 ? 3.308 -11.574 -12.079 1.00 92.69 80 LEU A CA 1
ATOM 616 C C . LEU A 1 80 ? 2.055 -12.436 -11.866 1.00 92.69 80 LEU A C 1
ATOM 618 O O . LEU A 1 80 ? 1.207 -12.503 -12.748 1.00 92.69 80 LEU A O 1
ATOM 622 N N . ASN A 1 81 ? 1.938 -13.101 -10.714 1.00 90.81 81 ASN A N 1
ATOM 623 C CA . ASN A 1 81 ? 0.811 -13.970 -10.383 1.00 90.81 81 ASN A CA 1
ATOM 624 C C . ASN A 1 81 ? -0.208 -13.219 -9.494 1.00 90.81 81 ASN A C 1
ATOM 626 O O . ASN A 1 81 ? 0.229 -12.621 -8.501 1.00 90.81 81 ASN A O 1
ATOM 630 N N . PRO A 1 82 ? -1.526 -13.260 -9.795 1.00 89.50 82 PRO A N 1
ATOM 631 C CA . PRO A 1 82 ? -2.577 -12.679 -8.949 1.00 89.50 82 PRO A CA 1
ATOM 632 C C . PRO A 1 82 ? -2.552 -13.158 -7.501 1.00 89.50 82 PRO A C 1
ATOM 634 O O . PRO A 1 82 ? -2.794 -12.366 -6.590 1.00 89.50 82 PRO A O 1
ATOM 637 N N . ASP A 1 83 ? -2.185 -14.412 -7.265 1.00 87.88 83 ASP A N 1
ATOM 638 C CA . ASP A 1 83 ? -2.135 -14.981 -5.918 1.00 87.88 83 ASP A CA 1
ATOM 639 C C . ASP A 1 83 ? -0.889 -14.522 -5.142 1.00 87.88 83 ASP A C 1
ATOM 641 O O . ASP A 1 83 ? -0.757 -14.777 -3.946 1.00 87.88 83 ASP A O 1
ATOM 645 N N . ARG A 1 84 ? 0.017 -13.784 -5.809 1.00 86.62 84 ARG A N 1
ATOM 646 C CA . ARG A 1 84 ? 1.279 -13.246 -5.264 1.00 86.62 84 ARG A CA 1
ATOM 647 C C . ARG A 1 84 ? 2.208 -14.338 -4.721 1.00 86.62 84 ARG A C 1
ATOM 649 O O . ARG A 1 84 ? 3.112 -14.064 -3.933 1.00 86.62 84 ARG A O 1
ATOM 656 N N . GLU A 1 85 ? 2.014 -15.569 -5.188 1.00 80.81 85 GLU A N 1
ATOM 657 C CA . GLU A 1 85 ? 2.886 -16.698 -4.898 1.00 80.81 85 GLU A CA 1
ATOM 658 C C . GLU A 1 85 ? 4.236 -16.575 -5.618 1.00 80.81 85 GLU A C 1
ATOM 660 O O . GLU A 1 85 ? 4.352 -15.968 -6.687 1.00 80.81 85 GLU A O 1
ATOM 665 N N . GLY A 1 86 ? 5.263 -17.203 -5.042 1.00 81.50 86 GLY A N 1
ATOM 666 C CA . GLY A 1 86 ? 6.609 -17.237 -5.605 1.00 81.50 86 GLY A CA 1
ATOM 667 C C . GLY A 1 86 ? 7.440 -15.983 -5.326 1.00 81.50 86 GLY A C 1
ATOM 668 O O . GLY A 1 86 ? 7.126 -15.161 -4.463 1.00 81.50 86 GLY A O 1
ATOM 669 N N . LEU A 1 87 ? 8.566 -15.872 -6.035 1.00 87.00 87 LEU A N 1
ATOM 670 C CA . LEU A 1 87 ? 9.456 -14.723 -5.907 1.00 87.00 87 LEU A CA 1
ATOM 671 C C . LEU A 1 87 ? 8.844 -13.499 -6.603 1.00 87.00 87 LEU A C 1
ATOM 673 O O . LEU A 1 87 ? 8.309 -13.631 -7.707 1.00 87.00 87 LEU A O 1
ATOM 677 N N . PRO A 1 88 ? 8.938 -12.305 -5.995 1.00 91.25 88 PRO A N 1
ATOM 678 C CA . PRO A 1 88 ? 8.548 -11.083 -6.673 1.00 91.25 88 PRO A CA 1
ATOM 679 C C . PRO A 1 88 ? 9.481 -10.832 -7.864 1.00 91.25 88 PRO A C 1
ATOM 681 O O . PRO A 1 88 ? 10.684 -11.086 -7.791 1.00 91.25 88 PRO A O 1
ATOM 684 N N . VAL A 1 89 ? 8.937 -10.284 -8.947 1.00 91.00 89 VAL A N 1
ATOM 685 C CA . VAL A 1 89 ? 9.744 -9.811 -10.085 1.00 91.00 89 VAL A CA 1
ATOM 686 C C . VAL A 1 89 ? 10.464 -8.506 -9.778 1.00 91.00 89 VAL A C 1
ATOM 688 O O . VAL A 1 89 ? 11.433 -8.163 -10.449 1.00 91.00 89 VAL A O 1
ATOM 691 N N . TRP A 1 90 ? 10.017 -7.796 -8.743 1.00 90.25 90 TRP A N 1
ATOM 692 C CA . TRP A 1 90 ? 10.715 -6.646 -8.194 1.00 90.25 90 TRP A CA 1
ATOM 693 C C . TRP A 1 90 ? 10.450 -6.507 -6.694 1.00 90.25 90 TRP A C 1
ATOM 695 O O . TRP A 1 90 ? 9.307 -6.627 -6.246 1.00 90.25 90 TRP A O 1
ATOM 705 N N . ASP A 1 91 ? 11.507 -6.24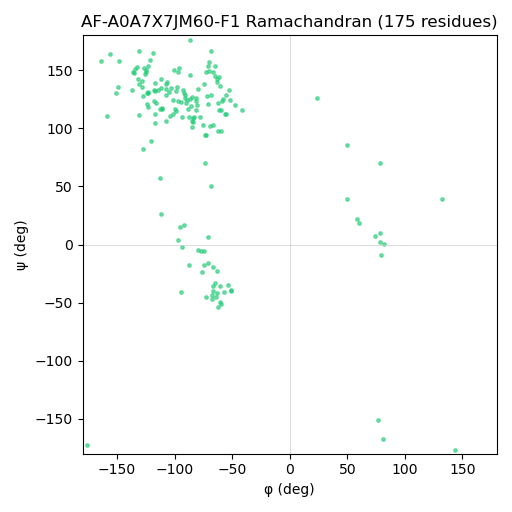7 -5.924 1.00 90.25 91 ASP A N 1
ATOM 706 C CA . ASP A 1 91 ? 11.458 -6.089 -4.470 1.00 90.25 91 ASP A CA 1
ATOM 707 C C . ASP A 1 91 ? 12.190 -4.814 -4.047 1.00 90.25 91 ASP A C 1
ATOM 709 O O . ASP A 1 91 ? 13.418 -4.729 -4.122 1.00 90.25 91 ASP A O 1
ATOM 713 N N . GLN A 1 92 ? 11.438 -3.830 -3.558 1.00 86.88 92 GLN A N 1
ATOM 714 C CA . GLN A 1 92 ? 12.006 -2.568 -3.098 1.00 86.88 92 GLN A CA 1
ATOM 715 C C . GLN A 1 92 ? 12.795 -2.716 -1.788 1.00 86.88 92 GLN A C 1
ATOM 717 O O . GLN A 1 92 ? 13.569 -1.828 -1.448 1.00 86.88 92 GLN A O 1
ATOM 722 N N . ARG A 1 93 ? 12.644 -3.814 -1.032 1.00 84.31 93 ARG A N 1
ATOM 723 C CA . ARG A 1 93 ? 13.159 -3.937 0.345 1.00 84.31 93 ARG A CA 1
ATOM 724 C C . ARG A 1 93 ? 14.639 -3.566 0.508 1.00 84.31 93 ARG A C 1
ATOM 726 O O . ARG A 1 93 ? 15.001 -2.948 1.509 1.00 84.31 93 ARG A O 1
ATOM 733 N N . ALA A 1 94 ? 15.494 -3.951 -0.440 1.00 71.44 94 ALA A N 1
ATOM 734 C CA . ALA A 1 94 ? 16.926 -3.655 -0.372 1.00 71.44 94 ALA A CA 1
ATOM 735 C C . ALA A 1 94 ? 17.200 -2.146 -0.512 1.00 71.44 94 ALA A C 1
ATOM 737 O O . ALA A 1 94 ? 17.910 -1.565 0.309 1.00 71.44 94 ALA A O 1
ATOM 738 N N . SER A 1 95 ? 16.574 -1.511 -1.504 1.00 71.31 95 SER A N 1
ATOM 739 C CA . SER A 1 95 ? 16.644 -0.065 -1.738 1.00 71.31 95 SER A CA 1
ATOM 740 C C . SER A 1 95 ? 15.972 0.726 -0.615 1.00 71.31 95 SER A C 1
ATOM 742 O O . SER A 1 95 ? 16.475 1.769 -0.213 1.00 71.31 95 SER A O 1
ATOM 744 N N . TYR A 1 96 ? 14.882 0.193 -0.060 1.00 72.31 96 TYR A N 1
ATOM 745 C CA . TYR A 1 96 ? 14.152 0.766 1.064 1.00 72.31 96 TYR A CA 1
ATOM 746 C C . TYR A 1 96 ? 15.035 0.881 2.306 1.00 72.31 96 TYR A C 1
ATOM 748 O O . TYR A 1 96 ? 15.147 1.958 2.864 1.00 72.31 96 TYR A O 1
ATOM 756 N N . ALA A 1 97 ? 15.751 -0.175 2.708 1.00 72.12 97 ALA A N 1
ATOM 757 C CA . ALA A 1 97 ? 16.597 -0.112 3.904 1.00 72.12 97 ALA A CA 1
ATOM 758 C C . ALA A 1 97 ? 17.704 0.961 3.813 1.00 72.12 97 ALA A C 1
ATOM 760 O O . ALA A 1 97 ? 18.041 1.589 4.820 1.00 72.12 97 ALA A O 1
ATOM 761 N N . ALA A 1 98 ? 18.266 1.167 2.617 1.00 71.31 98 ALA A N 1
ATOM 762 C CA . ALA A 1 98 ? 19.248 2.219 2.365 1.00 71.31 98 ALA A CA 1
ATOM 763 C C . ALA A 1 98 ? 18.596 3.611 2.345 1.00 71.31 98 ALA A C 1
ATOM 765 O O . ALA A 1 98 ? 19.111 4.529 2.984 1.00 71.31 98 ALA A O 1
ATOM 766 N N . TYR A 1 99 ? 17.452 3.746 1.667 1.00 71.19 99 TYR A N 1
ATOM 767 C CA . TYR A 1 99 ? 16.687 4.988 1.608 1.00 71.19 99 TYR A CA 1
ATOM 768 C C . TYR A 1 99 ? 16.188 5.410 2.989 1.00 71.19 99 TYR A C 1
ATOM 770 O O . TYR A 1 99 ? 16.513 6.503 3.420 1.00 71.19 99 TYR A O 1
ATOM 778 N N . THR A 1 100 ? 15.490 4.544 3.730 1.00 71.69 100 THR A N 1
ATOM 779 C CA . THR A 1 100 ? 14.943 4.860 5.056 1.00 71.69 100 THR A CA 1
ATOM 780 C C . THR A 1 100 ? 16.028 5.312 6.020 1.00 71.69 100 THR A C 1
ATOM 782 O O . THR A 1 100 ? 15.808 6.257 6.763 1.00 71.69 100 THR A O 1
ATOM 785 N N . ARG A 1 101 ? 17.212 4.681 6.012 1.00 73.00 101 ARG A N 1
ATOM 786 C CA . ARG A 1 101 ? 18.319 5.119 6.875 1.00 73.00 101 ARG A CA 1
ATOM 787 C C . ARG A 1 101 ? 18.710 6.561 6.570 1.00 73.00 101 ARG A C 1
ATOM 789 O O . ARG A 1 101 ? 18.755 7.377 7.480 1.00 73.00 101 ARG A O 1
ATOM 796 N N . ARG A 1 102 ? 18.936 6.856 5.291 1.00 73.19 102 ARG A N 1
ATOM 797 C CA . ARG A 1 102 ? 19.295 8.195 4.837 1.00 73.19 102 ARG A CA 1
ATOM 798 C C . ARG A 1 102 ? 18.173 9.200 5.086 1.00 73.19 102 ARG A C 1
ATOM 800 O O . ARG A 1 102 ? 18.431 10.264 5.611 1.00 73.19 102 ARG A O 1
ATOM 807 N N . ALA A 1 103 ? 16.932 8.851 4.774 1.00 69.69 103 ALA A N 1
ATOM 808 C CA . ALA A 1 103 ? 15.779 9.721 4.954 1.00 69.69 1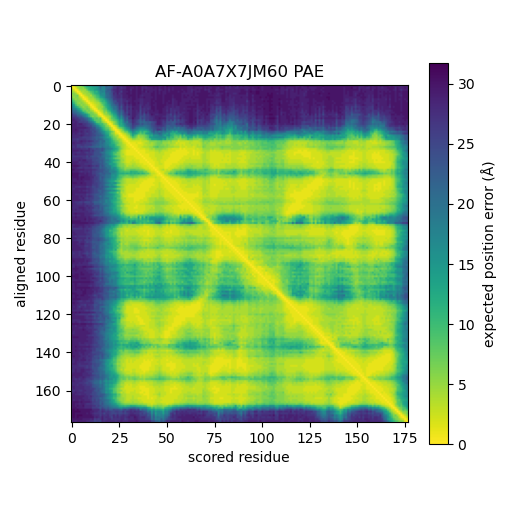03 ALA A CA 1
ATOM 809 C C . ALA A 1 103 ? 15.521 10.020 6.443 1.00 69.69 103 ALA A C 1
ATOM 811 O O . ALA A 1 103 ? 15.103 11.119 6.783 1.00 69.69 103 ALA A O 1
ATOM 812 N N . VAL A 1 104 ? 15.810 9.080 7.352 1.00 72.88 104 VAL A N 1
ATOM 813 C CA . VAL A 1 104 ? 15.805 9.342 8.802 1.00 72.88 104 VAL A CA 1
ATOM 814 C C . VAL A 1 104 ? 16.941 10.294 9.198 1.00 72.88 104 VAL A C 1
ATOM 816 O O . VAL A 1 104 ? 16.705 11.209 9.981 1.00 72.88 104 VAL A O 1
ATOM 819 N N . GLU A 1 105 ? 18.153 10.102 8.670 1.00 78.25 105 GLU A N 1
ATOM 820 C CA . GLU A 1 105 ? 19.312 10.981 8.923 1.00 78.25 105 GLU A CA 1
ATOM 821 C C . GLU A 1 105 ? 19.090 12.410 8.394 1.00 78.25 105 GLU A C 1
ATOM 823 O O . GLU A 1 105 ? 19.390 13.377 9.092 1.00 78.25 105 GLU A O 1
ATOM 828 N N . ASP A 1 106 ? 18.504 12.531 7.203 1.00 77.69 106 ASP A N 1
ATOM 829 C CA . ASP A 1 106 ? 18.195 13.790 6.518 1.00 77.69 106 ASP A CA 1
ATOM 830 C C . ASP A 1 106 ? 16.906 14.451 7.072 1.00 77.69 106 ASP A C 1
ATOM 832 O O . ASP A 1 106 ? 16.562 15.570 6.693 1.00 77.69 106 ASP A O 1
ATOM 836 N N . GLY A 1 107 ? 16.190 13.789 7.994 1.00 70.06 107 GLY A N 1
ATOM 837 C CA . GLY A 1 107 ? 14.950 14.286 8.610 1.00 70.06 107 GLY A CA 1
ATOM 838 C C . GLY A 1 107 ? 13.711 14.238 7.704 1.00 70.06 107 GLY A C 1
ATOM 839 O O . GLY A 1 107 ? 12.655 14.742 8.081 1.00 70.06 107 GLY A O 1
ATOM 840 N N . GLU A 1 108 ? 13.820 13.622 6.527 1.00 67.44 108 GLU A N 1
ATOM 841 C CA . GLU A 1 108 ? 12.736 13.419 5.556 1.00 67.44 108 GLU A CA 1
ATOM 842 C C . GLU A 1 108 ? 11.771 12.293 5.975 1.00 67.44 108 GLU A C 1
ATOM 844 O O . GLU A 1 108 ? 10.608 12.279 5.573 1.00 67.44 108 GLU A O 1
ATOM 849 N N . CYS A 1 109 ? 12.238 11.356 6.807 1.00 68.75 109 CYS A N 1
ATOM 850 C CA . CYS A 1 109 ? 11.471 10.225 7.327 1.00 68.75 109 CYS A CA 1
ATOM 851 C C . CYS A 1 109 ? 11.362 10.338 8.843 1.00 68.75 109 CYS A C 1
ATOM 853 O O . CYS A 1 109 ? 12.301 10.048 9.588 1.00 68.75 109 CYS A O 1
ATOM 855 N N . GLU A 1 110 ? 10.188 10.732 9.320 1.00 65.81 110 GLU A N 1
ATOM 856 C CA . GLU A 1 110 ? 9.919 10.760 10.747 1.00 65.81 110 GLU A CA 1
ATOM 857 C C . GLU A 1 110 ? 9.470 9.361 11.205 1.00 65.81 110 GLU A C 1
ATOM 859 O O . GLU A 1 110 ? 8.338 8.933 10.980 1.00 65.81 110 GLU A O 1
ATOM 864 N N . MET A 1 111 ? 10.347 8.635 11.904 1.00 64.75 111 MET A N 1
ATOM 865 C CA . MET A 1 111 ? 9.987 7.371 12.574 1.00 64.75 111 MET A CA 1
ATOM 866 C C . MET A 1 111 ? 9.080 7.587 13.802 1.00 64.75 111 MET A C 1
ATOM 868 O O . MET A 1 111 ? 8.806 6.645 14.550 1.00 64.75 111 MET A O 1
ATOM 872 N N . VAL A 1 112 ? 8.625 8.820 14.042 1.00 64.50 112 VAL A N 1
ATOM 873 C CA . VAL A 1 112 ? 7.721 9.139 15.142 1.00 64.50 112 VAL A CA 1
ATOM 874 C C . VAL A 1 112 ? 6.349 8.553 14.836 1.00 64.50 112 VAL A C 1
ATOM 876 O O . VAL A 1 112 ? 5.704 8.850 13.831 1.00 64.50 112 VAL A O 1
ATOM 879 N N . ALA A 1 113 ? 5.913 7.693 15.749 1.00 73.38 113 ALA A N 1
ATOM 880 C CA . ALA A 1 113 ? 4.581 7.129 15.765 1.00 73.38 113 ALA A CA 1
ATOM 881 C C . ALA A 1 113 ? 3.534 8.250 15.874 1.00 73.38 113 ALA A C 1
ATOM 883 O O . ALA A 1 113 ? 3.454 8.940 16.891 1.00 73.38 113 ALA A O 1
ATOM 884 N N . ARG A 1 114 ? 2.704 8.402 14.841 1.00 81.56 114 ARG A N 1
ATOM 885 C CA . ARG A 1 114 ? 1.525 9.268 14.860 1.00 81.56 114 ARG A CA 1
ATOM 886 C C . ARG A 1 114 ? 0.335 8.460 15.350 1.00 81.56 114 ARG A C 1
ATOM 888 O O . ARG A 1 114 ? -0.009 7.433 14.766 1.00 81.56 114 ARG A O 1
ATOM 895 N N . ARG A 1 115 ? -0.274 8.928 16.437 1.00 88.69 115 ARG A N 1
ATOM 896 C CA . ARG A 1 115 ? -1.520 8.378 16.975 1.00 88.69 115 ARG A CA 1
ATOM 897 C C . ARG A 1 115 ? -2.688 9.096 16.325 1.00 88.69 115 ARG A C 1
ATOM 899 O O . ARG A 1 115 ? -2.756 10.322 16.371 1.00 88.69 115 ARG A O 1
ATOM 906 N N . ILE A 1 116 ? -3.574 8.328 15.713 1.00 90.81 116 ILE A N 1
ATOM 907 C CA . ILE A 1 116 ? -4.769 8.814 15.034 1.00 90.81 116 ILE A CA 1
ATOM 908 C C . ILE A 1 116 ? -5.947 8.095 15.678 1.00 90.81 116 ILE A C 1
ATOM 910 O O . ILE A 1 116 ? -5.987 6.866 15.682 1.00 90.81 116 ILE A O 1
ATOM 914 N N . VAL A 1 117 ? -6.888 8.846 16.241 1.00 95.19 117 VAL A N 1
ATOM 915 C CA . VAL A 1 117 ? -8.165 8.281 16.687 1.00 95.19 117 VAL A CA 1
ATOM 916 C C . VAL A 1 117 ? -9.064 8.180 15.462 1.00 95.19 117 VAL A C 1
ATOM 918 O O . VAL A 1 117 ? -9.223 9.166 14.749 1.00 95.19 117 VAL A O 1
ATOM 921 N N . VAL A 1 118 ? -9.592 6.987 15.201 1.00 96.19 118 VAL A N 1
ATOM 922 C CA . VAL A 1 118 ? -10.511 6.715 14.093 1.00 96.19 118 VAL A CA 1
ATOM 923 C C . VAL A 1 118 ? -11.882 6.429 14.684 1.00 96.19 118 VAL A C 1
ATOM 925 O O . VAL A 1 118 ? -12.045 5.462 15.435 1.00 96.19 118 VAL A O 1
ATOM 928 N N . GLU A 1 119 ? -12.864 7.260 14.365 1.00 98.19 119 GLU A N 1
ATOM 929 C CA . GLU A 1 119 ? -14.231 7.138 14.870 1.00 98.19 119 GLU A CA 1
ATOM 930 C C . GLU A 1 119 ? -14.957 5.919 14.271 1.00 98.19 119 GLU A C 1
ATOM 932 O O . GLU A 1 119 ? -14.587 5.446 13.192 1.00 98.19 119 GLU A O 1
ATOM 937 N N . PRO A 1 120 ? -16.001 5.379 14.927 1.00 98.25 120 PRO A N 1
ATOM 938 C CA . PRO A 1 120 ? -16.795 4.277 14.383 1.00 98.25 120 PRO A CA 1
ATOM 939 C C . PRO A 1 120 ? -17.297 4.553 12.958 1.00 98.25 120 PRO A C 1
ATOM 941 O O . PRO A 1 120 ? -17.971 5.548 12.695 1.00 98.25 120 PRO A O 1
ATOM 944 N N . GLY A 1 121 ? -16.983 3.658 12.019 1.00 97.19 121 GLY A N 1
ATOM 945 C CA . GLY A 1 121 ? -17.344 3.788 10.605 1.00 97.19 121 GLY A CA 1
ATOM 946 C C . GLY A 1 121 ? -16.459 4.737 9.786 1.00 97.19 121 GLY A C 1
ATOM 947 O O . GLY A 1 121 ? -16.570 4.740 8.555 1.00 97.19 121 GLY A O 1
ATOM 948 N N . GLU A 1 122 ? -15.567 5.499 10.424 1.00 97.25 122 GLU A N 1
ATOM 949 C CA . GLU A 1 122 ? -14.637 6.405 9.752 1.00 97.25 122 GLU A CA 1
ATOM 950 C C . GLU A 1 122 ? -13.565 5.626 8.979 1.00 97.25 122 GLU A C 1
ATOM 952 O O . GLU A 1 122 ? -13.181 4.502 9.322 1.00 97.25 122 GLU A O 1
ATOM 957 N N . SER A 1 123 ? -13.092 6.223 7.886 1.00 94.88 123 SER A N 1
ATOM 958 C CA . SER A 1 123 ? -11.927 5.762 7.137 1.00 94.88 123 SER A CA 1
ATOM 959 C C . SER A 1 123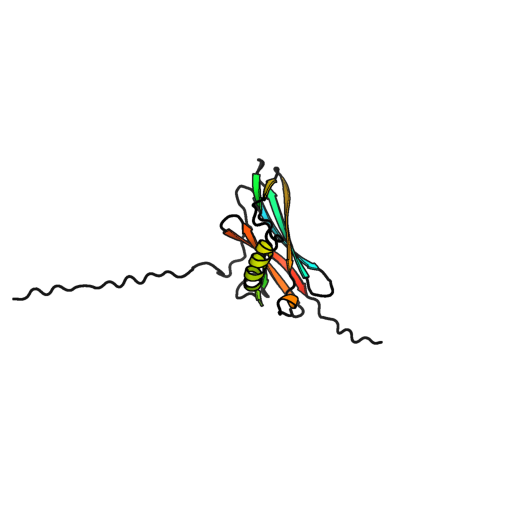 ? -10.902 6.887 7.062 1.00 94.88 123 SER A C 1
ATOM 961 O O . SER A 1 123 ? -11.251 8.007 6.699 1.00 94.88 123 SER A O 1
ATOM 963 N N . VAL A 1 124 ? -9.646 6.580 7.377 1.00 93.50 124 VAL A N 1
ATOM 964 C CA . VAL A 1 124 ? -8.542 7.545 7.380 1.00 93.50 124 VAL A CA 1
ATOM 965 C C . VAL A 1 124 ? -7.400 7.073 6.493 1.00 93.50 124 VAL A C 1
ATOM 967 O O . VAL A 1 124 ? -7.123 5.875 6.378 1.00 93.50 124 VAL A O 1
ATOM 970 N N . TRP A 1 125 ? -6.708 8.039 5.898 1.00 89.62 125 TRP A N 1
ATOM 971 C CA . TRP A 1 125 ? -5.461 7.821 5.179 1.00 89.62 125 TRP A CA 1
ATOM 972 C C . TRP A 1 125 ? -4.297 7.872 6.161 1.00 89.62 125 TRP A C 1
ATOM 974 O O . TRP A 1 125 ? -4.142 8.845 6.896 1.00 89.62 125 TRP A O 1
ATOM 984 N N . LEU A 1 126 ? -3.483 6.821 6.182 1.00 88.06 126 LEU A N 1
ATOM 985 C CA . LEU A 1 126 ? -2.356 6.714 7.104 1.00 88.06 126 LEU A CA 1
ATOM 986 C C . LEU A 1 126 ? -1.059 7.210 6.474 1.00 88.06 126 LEU A C 1
ATOM 988 O O . LEU A 1 126 ? -0.263 7.859 7.151 1.00 88.06 126 LEU A O 1
ATOM 992 N N . THR A 1 127 ? -0.832 6.873 5.203 1.00 87.12 127 THR A N 1
ATOM 993 C CA . THR A 1 127 ? 0.381 7.241 4.468 1.00 87.12 127 THR A CA 1
ATOM 994 C C . THR A 1 127 ? 0.193 7.078 2.959 1.00 87.12 127 THR A C 1
ATOM 996 O O . THR A 1 127 ? -0.675 6.329 2.499 1.00 87.12 127 THR A O 1
ATOM 999 N N . VAL A 1 128 ? 1.023 7.789 2.198 1.00 85.56 128 VAL A N 1
ATOM 1000 C CA . VAL A 1 128 ? 1.171 7.683 0.746 1.00 85.56 128 VAL A CA 1
ATOM 1001 C C . VAL A 1 128 ? 2.656 7.471 0.471 1.00 85.56 128 VAL A C 1
ATOM 1003 O O . VAL A 1 128 ? 3.475 8.261 0.931 1.00 85.56 128 VAL A O 1
ATOM 1006 N N . ALA A 1 129 ? 3.002 6.435 -0.287 1.00 85.50 129 ALA A N 1
ATOM 1007 C CA . ALA A 1 129 ? 4.365 6.169 -0.728 1.00 85.50 129 ALA A CA 1
ATOM 1008 C C . ALA A 1 129 ? 4.444 6.226 -2.254 1.00 85.50 129 ALA A C 1
ATOM 1010 O O . ALA A 1 129 ? 3.609 5.635 -2.943 1.00 85.50 129 ALA A O 1
ATOM 1011 N N . GLY A 1 130 ? 5.445 6.931 -2.776 1.00 87.19 130 GLY A N 1
ATOM 1012 C CA . GLY A 1 130 ? 5.788 6.934 -4.194 1.00 87.19 130 GLY A CA 1
ATOM 1013 C C . GLY A 1 130 ? 7.045 6.108 -4.406 1.00 87.19 130 GLY A C 1
ATOM 1014 O O . GLY A 1 130 ? 8.024 6.276 -3.683 1.00 87.19 130 GLY A O 1
ATOM 1015 N N . VAL A 1 131 ? 7.030 5.194 -5.372 1.00 87.06 131 VAL A N 1
ATOM 1016 C CA . VAL A 1 131 ? 8.208 4.376 -5.672 1.00 87.06 131 VAL A CA 1
ATOM 1017 C C . VAL A 1 131 ? 8.503 4.389 -7.161 1.00 87.06 131 VAL A C 1
ATOM 1019 O O . VAL A 1 131 ? 7.600 4.293 -7.988 1.00 87.06 131 VAL A O 1
ATOM 1022 N N . TRP A 1 132 ? 9.788 4.495 -7.498 1.00 88.06 132 TRP A N 1
ATOM 1023 C CA . TRP A 1 132 ? 10.271 4.617 -8.873 1.00 88.06 132 TRP A CA 1
ATOM 1024 C C . TRP A 1 132 ? 11.216 3.455 -9.201 1.00 88.06 132 TRP A C 1
ATOM 1026 O O . TRP A 1 132 ? 12.428 3.591 -9.000 1.00 88.06 132 TRP A O 1
ATOM 1036 N N . PRO A 1 133 ? 10.704 2.313 -9.699 1.00 83.19 133 PRO A N 1
ATOM 1037 C CA . PRO A 1 133 ? 11.527 1.144 -10.022 1.00 83.19 133 PRO A CA 1
ATOM 1038 C C . PRO A 1 133 ? 12.732 1.476 -10.913 1.00 83.19 133 PRO A C 1
ATOM 1040 O O . PRO A 1 133 ? 13.842 0.999 -10.666 1.00 83.19 133 PRO A O 1
ATOM 1043 N N . GLU A 1 134 ? 12.543 2.371 -11.887 1.00 80.38 134 GLU A N 1
ATOM 1044 C CA . GLU A 1 134 ? 13.580 2.771 -12.846 1.00 80.38 134 GLU A CA 1
ATOM 1045 C C . GLU A 1 134 ? 14.727 3.539 -12.188 1.00 80.38 134 GLU A C 1
ATOM 1047 O O . GLU A 1 134 ? 15.895 3.275 -12.473 1.00 80.38 134 GLU A O 1
ATOM 1052 N N . ARG A 1 135 ? 14.414 4.427 -11.235 1.00 76.31 135 ARG A N 1
ATOM 1053 C CA . ARG A 1 135 ? 15.429 5.136 -10.435 1.00 76.31 135 ARG A CA 1
ATOM 1054 C C . ARG A 1 135 ? 16.199 4.190 -9.515 1.00 76.31 135 ARG A C 1
ATOM 1056 O O . ARG A 1 135 ? 17.302 4.513 -9.088 1.00 76.31 135 ARG A O 1
ATOM 1063 N N . MET A 1 136 ? 15.642 3.011 -9.246 1.00 71.25 136 MET A N 1
ATOM 1064 C CA . MET A 1 136 ? 16.272 1.933 -8.483 1.00 71.25 136 MET A CA 1
ATOM 1065 C C . MET A 1 136 ? 16.952 0.893 -9.388 1.00 71.25 136 MET A C 1
ATOM 1067 O O . MET A 1 136 ? 17.267 -0.208 -8.939 1.00 71.25 136 MET A O 1
ATOM 1071 N N . GLY A 1 137 ? 17.175 1.223 -10.666 1.00 72.44 137 GLY A N 1
ATOM 1072 C CA . GLY A 1 137 ? 17.907 0.384 -11.615 1.00 72.44 137 GLY A CA 1
ATOM 1073 C C . GLY A 1 137 ? 17.101 -0.778 -12.195 1.00 72.44 137 GLY A C 1
ATOM 1074 O O . GLY A 1 137 ? 17.676 -1.634 -12.862 1.00 72.44 137 GLY A O 1
ATOM 1075 N N . THR A 1 138 ? 15.785 -0.827 -11.966 1.00 79.06 138 THR A N 1
ATOM 1076 C CA . THR A 1 138 ? 14.909 -1.860 -12.533 1.00 79.06 138 THR A CA 1
ATOM 1077 C C . THR A 1 138 ? 13.983 -1.255 -13.578 1.00 79.06 138 THR A C 1
ATOM 1079 O O . THR A 1 138 ? 13.114 -0.451 -13.254 1.00 79.06 138 THR A O 1
ATOM 1082 N N . LYS A 1 139 ? 14.118 -1.686 -14.835 1.00 82.25 139 LYS A N 1
ATOM 1083 C CA . LYS A 1 139 ? 13.117 -1.401 -15.869 1.00 82.25 139 LYS A CA 1
ATOM 1084 C C . LYS A 1 139 ? 12.028 -2.463 -15.817 1.00 82.25 139 LYS A C 1
ATOM 1086 O O . LYS A 1 139 ? 12.319 -3.645 -15.994 1.00 82.25 139 LYS A O 1
ATOM 1091 N N . LEU A 1 140 ? 10.793 -2.043 -15.568 1.00 86.38 140 LEU A N 1
ATOM 1092 C CA . LEU A 1 140 ? 9.641 -2.930 -15.675 1.00 86.38 140 LEU A CA 1
ATOM 1093 C C . LEU A 1 140 ? 9.259 -3.070 -17.148 1.00 86.38 140 LEU A C 1
ATOM 1095 O O . LEU A 1 140 ? 9.218 -2.086 -17.884 1.00 86.38 140 LEU A O 1
ATOM 1099 N N . GLY A 1 141 ? 9.014 -4.304 -17.578 1.00 88.25 141 GLY A N 1
ATOM 1100 C CA . GLY A 1 141 ? 8.425 -4.553 -18.886 1.00 88.25 141 GLY A CA 1
ATOM 1101 C C . GLY A 1 141 ? 6.972 -4.085 -18.929 1.00 88.25 141 GLY A C 1
ATOM 1102 O O . GLY A 1 141 ? 6.347 -3.834 -17.900 1.00 88.25 141 GLY A O 1
ATOM 1103 N N . ALA A 1 142 ? 6.421 -4.004 -20.135 1.00 91.12 142 ALA A N 1
ATOM 1104 C CA . ALA A 1 142 ? 4.985 -3.849 -20.293 1.00 91.12 142 ALA A CA 1
ATOM 1105 C C . ALA A 1 142 ? 4.257 -5.072 -19.722 1.00 91.12 142 ALA A C 1
ATOM 1107 O O . ALA A 1 142 ? 4.719 -6.206 -19.889 1.00 91.12 142 ALA A O 1
ATOM 1108 N N . GLY A 1 143 ? 3.108 -4.851 -19.092 1.00 93.38 143 GLY A N 1
ATOM 1109 C CA . GLY A 1 143 ? 2.271 -5.928 -18.585 1.00 93.38 143 GLY A CA 1
ATOM 1110 C C . GLY A 1 143 ? 1.576 -5.610 -17.272 1.00 93.38 143 GLY A C 1
ATOM 1111 O O . GLY A 1 143 ? 1.665 -4.515 -16.719 1.00 93.38 143 GLY A O 1
ATOM 1112 N N . ARG A 1 144 ? 0.863 -6.618 -16.777 1.00 93.75 144 ARG A N 1
ATOM 1113 C CA . ARG A 1 144 ? 0.104 -6.560 -15.532 1.00 93.75 144 ARG A CA 1
ATOM 1114 C C . ARG A 1 144 ? 0.947 -7.052 -14.367 1.00 93.75 144 ARG A C 1
ATOM 1116 O O . ARG A 1 144 ? 1.555 -8.119 -14.445 1.00 93.75 144 ARG A O 1
ATOM 1123 N N . TYR A 1 145 ? 0.928 -6.295 -13.279 1.00 93.94 145 TYR A N 1
ATOM 1124 C CA . TYR A 1 145 ? 1.642 -6.612 -12.052 1.00 93.94 145 TYR A CA 1
ATOM 1125 C C . TYR A 1 145 ? 0.699 -6.536 -10.860 1.00 93.94 145 TYR A C 1
ATOM 1127 O O . TYR A 1 145 ? -0.116 -5.625 -10.750 1.00 93.94 145 TYR A O 1
ATOM 1135 N N . TYR A 1 146 ? 0.857 -7.469 -9.932 1.00 94.62 146 TYR A N 1
ATOM 1136 C CA . TYR A 1 146 ? 0.105 -7.520 -8.687 1.00 94.62 146 TYR A CA 1
ATOM 1137 C C . TYR A 1 146 ? 0.971 -6.974 -7.565 1.00 94.62 146 TYR A C 1
ATOM 1139 O O . TYR A 1 146 ? 2.092 -7.445 -7.346 1.00 94.62 146 TYR A O 1
ATOM 1147 N N . VAL A 1 147 ? 0.455 -5.961 -6.872 1.00 93.88 147 VAL A N 1
ATOM 1148 C CA . VAL A 1 147 ? 1.225 -5.199 -5.894 1.00 93.88 147 VAL A CA 1
ATOM 1149 C C . VAL A 1 147 ? 0.948 -5.719 -4.488 1.00 93.88 147 VAL A C 1
ATOM 1151 O O . VAL A 1 147 ? -0.199 -5.987 -4.107 1.00 93.88 147 VAL A O 1
ATOM 1154 N N . THR A 1 148 ? 2.022 -5.866 -3.718 1.00 94.50 148 THR A N 1
ATOM 1155 C CA . THR A 1 148 ? 1.983 -6.100 -2.274 1.00 94.50 148 THR A CA 1
ATOM 1156 C C . THR A 1 148 ? 2.633 -4.916 -1.578 1.00 94.50 148 THR A C 1
ATOM 1158 O O . THR A 1 148 ? 3.810 -4.644 -1.814 1.00 94.50 148 THR A O 1
ATOM 1161 N N . ALA A 1 149 ? 1.893 -4.245 -0.702 1.00 92.50 149 ALA A N 1
ATOM 1162 C CA . ALA A 1 149 ? 2.400 -3.175 0.146 1.00 92.50 149 ALA A CA 1
ATOM 1163 C C . ALA A 1 149 ? 2.867 -3.741 1.487 1.00 92.50 149 ALA A C 1
ATOM 1165 O O . ALA A 1 149 ? 2.130 -4.464 2.152 1.00 92.50 149 ALA A O 1
ATOM 1166 N N . TYR A 1 150 ? 4.075 -3.395 1.911 1.00 91.06 150 TYR A N 1
ATOM 1167 C CA . TYR A 1 150 ? 4.616 -3.755 3.213 1.00 91.06 150 TYR A CA 1
ATOM 1168 C C . TYR A 1 150 ? 4.657 -2.519 4.097 1.00 91.06 150 TYR A C 1
ATOM 1170 O O . TYR A 1 150 ? 5.484 -1.624 3.925 1.00 91.06 150 TYR A O 1
ATOM 1178 N N . VAL A 1 151 ? 3.737 -2.489 5.054 1.00 87.56 151 VAL A N 1
ATOM 1179 C CA . VAL A 1 151 ? 3.497 -1.344 5.924 1.00 87.56 151 VAL A CA 1
ATOM 1180 C C . VAL A 1 151 ? 4.191 -1.581 7.262 1.00 87.56 151 VAL A C 1
ATOM 1182 O O . VAL A 1 151 ? 3.858 -2.549 7.961 1.00 87.56 151 VAL A O 1
ATOM 1185 N N . PRO A 1 152 ? 5.176 -0.751 7.638 1.00 81.56 152 PRO A N 1
ATOM 1186 C CA . PRO A 1 152 ? 5.729 -0.793 8.978 1.00 81.56 152 PRO A CA 1
ATOM 1187 C C . PRO A 1 152 ? 4.683 -0.295 9.984 1.00 81.56 152 PRO A C 1
ATOM 1189 O O . PRO A 1 152 ? 4.106 0.773 9.838 1.00 81.56 152 PRO A O 1
ATOM 1192 N N . PHE A 1 153 ? 4.456 -1.077 11.029 1.00 79.12 153 PHE A N 1
ATOM 1193 C CA . PHE A 1 153 ? 3.751 -0.678 12.244 1.00 79.12 153 PHE A CA 1
ATOM 1194 C C . PHE A 1 153 ? 4.718 -0.827 13.424 1.00 79.12 153 PHE A C 1
ATOM 1196 O O . PHE A 1 153 ? 5.758 -1.479 13.310 1.00 79.12 153 PHE A O 1
ATOM 1203 N N . VAL A 1 154 ? 4.404 -0.241 14.582 1.00 74.94 154 VAL A N 1
ATOM 1204 C CA . VAL A 1 154 ? 5.287 -0.326 15.758 1.00 74.94 154 VAL A CA 1
ATOM 1205 C C . VAL A 1 154 ? 5.577 -1.794 16.103 1.00 74.94 154 VAL A C 1
ATOM 1207 O O . VAL A 1 154 ? 4.687 -2.543 16.499 1.00 74.94 154 VAL A O 1
ATOM 1210 N N . GLY A 1 155 ? 6.835 -2.208 15.918 1.00 75.06 155 GLY A N 1
ATOM 1211 C CA . GLY A 1 155 ? 7.324 -3.553 16.227 1.00 75.06 155 GLY A CA 1
ATOM 1212 C C . GLY A 1 155 ? 7.051 -4.642 15.181 1.00 75.06 155 GLY A C 1
ATOM 1213 O O . GLY A 1 155 ? 7.449 -5.782 15.414 1.00 75.06 155 GLY A O 1
ATOM 1214 N N . ARG A 1 156 ? 6.406 -4.346 14.040 1.00 82.50 156 ARG A N 1
ATOM 1215 C CA . ARG A 1 156 ? 6.146 -5.356 12.992 1.00 82.50 156 ARG A CA 1
ATOM 1216 C C . ARG A 1 156 ? 5.944 -4.758 11.599 1.00 82.50 156 ARG A C 1
ATOM 1218 O O . ARG A 1 156 ? 5.644 -3.583 11.452 1.00 82.50 156 ARG A O 1
ATOM 1225 N N . THR A 1 157 ? 6.027 -5.591 10.568 1.00 85.19 157 THR A N 1
ATOM 1226 C CA . THR A 1 157 ? 5.639 -5.227 9.197 1.00 85.19 157 THR A CA 1
ATOM 1227 C C . THR A 1 157 ? 4.445 -6.065 8.775 1.00 85.19 157 THR A C 1
ATOM 1229 O O . THR A 1 157 ? 4.453 -7.281 8.958 1.00 85.19 157 THR A O 1
ATOM 1232 N N . VAL A 1 158 ? 3.433 -5.417 8.209 1.00 88.25 158 VAL A N 1
ATOM 1233 C CA . VAL A 1 158 ? 2.229 -6.068 7.687 1.00 88.25 158 VAL A CA 1
ATOM 1234 C C . VAL A 1 158 ? 2.273 -6.030 6.166 1.00 88.25 158 VAL A C 1
ATOM 1236 O O . VAL A 1 158 ? 2.564 -4.989 5.588 1.00 88.25 158 VAL A O 1
ATOM 1239 N N . ALA A 1 159 ? 1.981 -7.159 5.526 1.00 91.31 159 ALA A N 1
ATOM 1240 C CA . ALA A 1 159 ? 1.781 -7.227 4.085 1.00 91.31 159 ALA A CA 1
ATOM 1241 C C . ALA A 1 159 ? 0.294 -7.022 3.769 1.00 91.31 159 ALA A C 1
ATOM 1243 O O . ALA A 1 159 ? -0.552 -7.732 4.310 1.00 91.31 159 ALA A O 1
ATOM 1244 N N . LEU A 1 160 ? -0.013 -6.066 2.899 1.00 92.19 160 LEU A N 1
ATOM 1245 C CA . LEU A 1 160 ? -1.353 -5.758 2.414 1.00 92.19 160 LEU A CA 1
ATOM 1246 C C . LEU A 1 160 ? -1.411 -5.989 0.905 1.00 92.19 160 LEU A C 1
ATOM 1248 O O . LEU A 1 160 ? -0.493 -5.619 0.167 1.00 92.19 160 LEU A O 1
ATOM 1252 N N . VAL A 1 161 ? -2.517 -6.567 0.440 1.00 93.31 161 VAL A N 1
ATOM 1253 C CA . VAL A 1 161 ? -2.865 -6.555 -0.983 1.00 93.31 161 VAL A CA 1
ATOM 1254 C C . VAL A 1 161 ? -3.060 -5.103 -1.400 1.00 93.31 161 VAL A C 1
ATOM 1256 O O . VAL A 1 161 ? -3.907 -4.426 -0.828 1.00 93.31 161 VAL A O 1
ATOM 1259 N N . ALA A 1 162 ? -2.286 -4.643 -2.384 1.00 93.31 162 ALA A N 1
ATOM 1260 C CA . ALA A 1 162 ? -2.334 -3.265 -2.870 1.00 93.31 162 ALA A CA 1
ATOM 1261 C C . ALA A 1 162 ? -2.891 -3.166 -4.300 1.00 93.31 162 ALA A C 1
ATOM 1263 O O . ALA A 1 162 ? -2.579 -2.249 -5.050 1.00 93.31 162 ALA A O 1
ATOM 1264 N N . GLY A 1 163 ? -3.712 -4.141 -4.691 1.00 92.44 163 GLY A N 1
ATOM 1265 C CA . GLY A 1 163 ? -4.316 -4.197 -6.017 1.00 92.44 163 GLY A CA 1
ATOM 1266 C C . GLY A 1 163 ? -3.353 -4.660 -7.110 1.00 92.44 163 GLY A C 1
ATOM 1267 O O . GLY A 1 163 ? -2.449 -5.475 -6.880 1.00 92.44 163 GLY A O 1
ATOM 1268 N N . GLU A 1 164 ? -3.609 -4.177 -8.317 1.00 93.50 164 GLU A N 1
ATOM 1269 C CA . GLU A 1 164 ? -2.874 -4.473 -9.540 1.00 93.50 164 GLU A CA 1
ATOM 1270 C C . GLU A 1 164 ? -2.600 -3.178 -10.307 1.00 93.50 164 GLU A C 1
ATOM 1272 O O . GLU A 1 164 ? -3.363 -2.218 -10.223 1.00 93.50 164 GLU A O 1
ATOM 1277 N N . ILE A 1 165 ? -1.507 -3.163 -11.059 1.00 92.62 165 ILE A N 1
ATOM 1278 C CA . ILE A 1 165 ? -1.146 -2.077 -11.965 1.00 92.62 165 ILE A CA 1
ATOM 1279 C C . ILE A 1 165 ? -0.880 -2.646 -13.354 1.00 92.62 165 ILE A C 1
ATOM 1281 O O . ILE A 1 165 ? -0.441 -3.790 -13.505 1.00 92.62 165 ILE A O 1
ATOM 1285 N N . GLU A 1 166 ? -1.107 -1.828 -14.373 1.00 92.25 166 GLU A N 1
ATOM 1286 C CA . GLU A 1 166 ? -0.797 -2.165 -15.756 1.00 92.25 166 GLU A CA 1
ATOM 1287 C C . GLU A 1 166 ? 0.255 -1.193 -16.279 1.00 92.25 166 GLU A C 1
ATOM 1289 O O . GLU A 1 166 ? 0.006 0.005 -16.401 1.00 92.25 166 GLU A O 1
ATOM 1294 N N . VAL A 1 167 ? 1.453 -1.713 -16.540 1.00 90.62 167 VAL A N 1
ATOM 1295 C CA . VAL A 1 167 ? 2.533 -0.963 -17.176 1.00 90.62 167 VAL A CA 1
ATOM 1296 C C . VAL A 1 167 ? 2.271 -0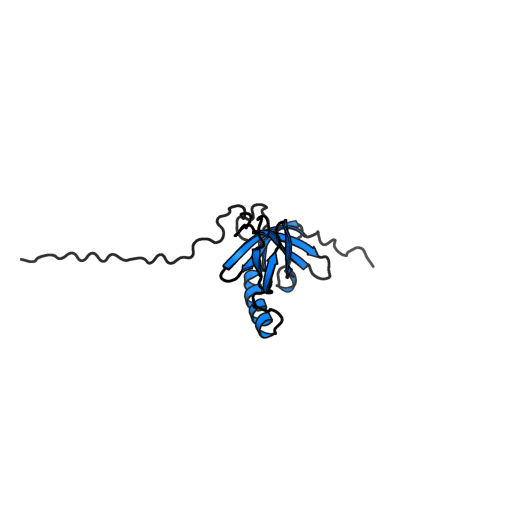.985 -18.678 1.00 90.62 167 VAL A C 1
ATOM 1298 O O . VAL A 1 167 ? 2.283 -2.072 -19.270 1.00 90.62 167 VAL A O 1
ATOM 1301 N N . PRO A 1 168 ? 2.013 0.173 -19.307 1.00 86.69 168 PRO A N 1
ATOM 1302 C CA . PRO A 1 168 ? 1.707 0.211 -20.724 1.00 86.69 168 PRO A CA 1
ATOM 1303 C C . PRO A 1 168 ? 2.918 -0.237 -21.541 1.00 86.69 168 PRO A C 1
ATOM 1305 O O . PRO A 1 168 ? 4.072 -0.086 -21.129 1.00 86.69 168 PRO A O 1
ATOM 1308 N N . VAL A 1 169 ? 2.657 -0.761 -22.739 1.00 80.75 169 VAL A N 1
ATOM 1309 C CA . VAL A 1 169 ? 3.707 -0.862 -23.754 1.00 80.75 169 VAL A CA 1
ATOM 1310 C C . VAL A 1 169 ? 4.212 0.552 -23.986 1.00 80.75 169 VAL A C 1
ATOM 1312 O O . VAL A 1 169 ? 3.410 1.444 -24.258 1.00 80.75 169 VAL A O 1
ATOM 1315 N N . ALA A 1 170 ? 5.522 0.764 -23.845 1.00 67.88 170 ALA A N 1
ATOM 1316 C CA . ALA A 1 170 ? 6.132 1.984 -24.337 1.00 67.88 170 ALA A CA 1
ATOM 1317 C C . ALA A 1 170 ? 5.846 2.011 -25.839 1.00 67.88 170 ALA A C 1
ATOM 1319 O O . ALA A 1 170 ? 6.495 1.297 -26.606 1.00 67.88 170 ALA A O 1
ATOM 1320 N N . GLU A 1 171 ? 4.814 2.745 -26.257 1.00 55.28 171 GLU A N 1
ATOM 1321 C CA . GLU A 1 171 ? 4.651 3.067 -27.662 1.00 55.28 171 GLU A CA 1
ATOM 1322 C C . GLU A 1 171 ? 5.951 3.754 -28.040 1.00 55.28 171 GLU A C 1
ATOM 1324 O O . GLU A 1 171 ? 6.294 4.800 -27.485 1.00 55.28 171 GLU A O 1
ATOM 1329 N N . ALA A 1 172 ? 6.736 3.087 -28.888 1.00 43.75 172 ALA A N 1
ATOM 1330 C CA . ALA A 1 172 ? 7.945 3.666 -29.421 1.00 43.75 172 ALA A CA 1
ATOM 1331 C C . ALA A 1 172 ? 7.567 5.067 -29.896 1.00 43.75 172 ALA A C 1
ATOM 1333 O O . ALA A 1 172 ? 6.679 5.218 -30.741 1.00 43.75 172 ALA A O 1
ATOM 1334 N N . ALA A 1 173 ? 8.212 6.084 -29.327 1.00 47.97 173 ALA A N 1
ATOM 1335 C CA . ALA A 1 173 ? 8.153 7.459 -29.794 1.00 47.97 173 ALA A CA 1
ATOM 1336 C C . ALA A 1 173 ? 8.861 7.575 -31.161 1.00 47.97 173 ALA A C 1
ATOM 1338 O O . ALA A 1 173 ? 9.725 8.413 -31.376 1.00 47.97 173 ALA A O 1
ATOM 1339 N N . GLU A 1 174 ? 8.498 6.693 -32.091 1.00 45.66 174 GLU A N 1
ATOM 1340 C CA . GLU A 1 174 ? 8.859 6.661 -33.496 1.00 45.66 174 GLU A CA 1
ATOM 1341 C C . GLU A 1 174 ? 7.593 6.938 -34.315 1.00 45.66 174 GLU A C 1
ATOM 1343 O O . GLU A 1 174 ? 7.158 6.164 -35.164 1.00 45.66 174 GLU A O 1
ATOM 1348 N N . ARG A 1 175 ? 6.969 8.087 -34.058 1.00 42.38 175 ARG A N 1
ATOM 1349 C CA . ARG A 1 175 ? 6.213 8.797 -35.091 1.00 42.38 175 ARG A CA 1
ATOM 1350 C C . ARG A 1 175 ? 6.711 10.231 -35.126 1.00 42.38 175 ARG A C 1
ATOM 1352 O O . ARG A 1 175 ? 6.150 11.102 -34.481 1.00 42.38 175 ARG A O 1
ATOM 1359 N N . GLY A 1 176 ? 7.823 10.363 -35.849 1.00 50.09 176 GLY A N 1
ATOM 1360 C CA . GLY A 1 176 ? 8.399 11.542 -36.494 1.00 50.09 176 GLY A CA 1
ATOM 1361 C C . GLY A 1 176 ? 8.052 12.934 -35.972 1.00 50.09 176 GLY A C 1
ATOM 1362 O O . GLY A 1 176 ? 6.909 13.366 -36.060 1.00 50.09 176 GLY A O 1
ATOM 1363 N N . SER A 1 177 ? 9.086 13.710 -35.657 1.00 40.09 177 SER A N 1
ATOM 1364 C CA . SER A 1 177 ? 9.549 14.774 -36.561 1.00 40.09 177 SER A CA 1
ATOM 1365 C C . SER A 1 177 ? 10.894 15.332 -36.121 1.00 40.09 177 SER A C 1
ATOM 1367 O O . SER A 1 177 ? 11.198 15.265 -34.913 1.00 40.09 177 SER A O 1
#

Nearest PDB structures (foldseek):
  8oxv-assembly1_A  TM=5.249E-01  e=4.484E-02  Homo sapiens
  8oxw-assembly1_A  TM=5.259E-01  e=5.876E-02  Homo sapiens
  6ezs-assembly1_A  TM=3.261E-01  e=4.733E-02  Vibrio harveyi

Sequence (177 aa):
MRWIVLAVLAAVVAACGAKGWADGRPLPEWREKGIRYWAESLLVPGESLEIRTVVGARNESTEPVEVVSVACEVYVRLHLNPDREGLPVWDQRASYAAYTRRAVEDGECEMVARRIVVEPGESVWLTVAGVWPERMGTKLGAGRYYVTAYVPFVGRTVALVAGEIEVPVAEAAERGS

Solvent-accessible surface area (backbone atoms only — not comparable to full-atom values): 10656 Å² total; per-residue (Å²): 136,88,81,85,81,84,82,81,83,78,79,81,76,79,84,80,69,95,81,88,83,83,86,54,58,66,71,60,86,49,68,58,94,46,29,42,50,49,35,45,40,44,72,44,89,64,100,57,66,29,44,37,36,39,33,35,41,30,24,74,35,92,53,73,41,81,44,65,36,37,66,47,70,53,41,46,33,33,16,80,41,88,57,56,44,75,78,58,85,40,68,39,62,70,60,43,60,56,46,53,53,48,29,42,74,72,64,76,29,47,80,60,71,44,79,41,79,35,44,55,70,36,71,48,80,64,49,74,23,79,44,45,52,55,85,70,76,39,81,80,70,59,46,66,33,28,33,36,35,37,39,64,39,93,95,50,74,46,70,31,62,10,54,56,39,73,42,66,71,79,72,72,92,78,74,79,133